Protein AF-A0A197JBR2-F1 (afdb_monomer_lite)

Foldseek 3Di:
DDDDDDDPDQPDPQFAPDDDDDPFDWDPFFFAFDDAKFWFKFKKKAKDFPVCPVCPVVLVVVVLVLVVVLCVVLVFAFPDKDWDDKFQCQDPFAADPVLVVVVVVVQVVHDGRIIITMMMTGGPRHRLVSVLSSVPVSQVVVSVRRMFTFKIKMKTKTWFFDWQVLVVVLCVVVVFPQWDPCCLAQNGFKTKGFDDDPVTNQKIKMKGFPLVSVVFHCVVDVDQDDDVCCVVPNPPPVVVVVLVVRQQFTIMMIMMMGGHRDDDDSVVSVVVSVVVSVSRGSRIGGRAGPVRVVVSSLVSRQEKEWEAEQVQLKIWTFSHAHSSHRDTYTDIDGNHHPVCVVVVCVVVVPDQHWYFYYYPDDPDDTDTDRPDD

Secondary structure (DSSP, 8-state):
-----PPP-PPPTTS--------S-EES----B-SPPEEEEEEEEEEEETT-HHHHHHHHHHHHHHHHHHHHHTT--EEEEEEEEEES---TTTS-HHHHHHHHHTTTTS---EEEEEEEEEEEEEEHHHHHHHHHHHHHHHHTTTEEEEEEEEEEEEEBB--HHHHHHHHHHTT---B---HHHH-SSEEEEE--STTTTTEEEEEEEHHHHHHH-GGG-SSS---THHHHS-S-HHHHHHHHHHTTT-EEEEEEEEESSPPPPHHHHHHHHHHHHHHTTTS-EE---HHHHHHHHHHT---EEEEEEGGGTEEEEEEEE-TTT--EEEEEESS--GGGHHHHHHHH--SSS-EEEEETTSS---EEE----

Sequence (373 aa):
MATTLHPVSRGPPWLTLVGCPVPAERVDKAFAKFSKMFCDSLVMWGLYNTFSEDTKGITIGKYMAELRELCRRYSLPCDSIKMVTTGTNIGEEYFSEDMKEAYAAEFAGQSLHMGYIAIKISLKQCRAKRAVLALSPMLETLRCKHMVLHDIDMTRDCRYVTERRLVEQHLLRNSITTVIQDRSRVGDHCTSWMGSSDDTKNIRYKIYNKFVQILESAEVRKSLGSRMEGLVADDDKRFMARLLRHKDHGMSRLELTFYGSALLSLDGYQAHLADARALLSTCPVYDYSYEEMWKERANYIGSMVAVHIPAKKVFAYCHWWNSVTCKKYGYMWKNVGSKHVPLLLANYSFNDRPIHWESSGTTVGRKICRMCF

Organism: NCBI:txid1314771

Radius of gyration: 24.15 Å; chains: 1; bounding box: 56×62×65 Å

pLDDT: mean 81.44, std 19.12, range [22.64, 98.31]

Structure (mmCIF, N/CA/C/O backbone):
data_AF-A0A197JBR2-F1
#
_entry.id   AF-A0A197JBR2-F1
#
loop_
_atom_site.group_PDB
_atom_site.id
_atom_site.type_symbol
_atom_site.label_atom_id
_atom_site.label_alt_id
_atom_site.label_comp_id
_atom_site.label_asym_id
_atom_site.label_entity_id
_atom_site.label_seq_id
_atom_site.pdbx_PDB_ins_code
_atom_site.Cartn_x
_atom_site.Cartn_y
_atom_site.Cartn_z
_atom_site.occupancy
_atom_site.B_iso_or_equiv
_atom_site.auth_seq_id
_atom_site.auth_comp_id
_atom_site.auth_asym_id
_atom_site.auth_atom_id
_atom_site.pdbx_PDB_model_num
ATOM 1 N N . MET A 1 1 ? 33.259 -22.800 25.435 1.00 34.75 1 MET A N 1
ATOM 2 C CA . MET A 1 1 ? 32.306 -23.676 24.722 1.00 34.75 1 MET A CA 1
ATOM 3 C C . MET A 1 1 ? 31.699 -22.865 23.595 1.00 34.75 1 MET A C 1
ATOM 5 O O . MET A 1 1 ? 30.937 -21.947 23.861 1.00 34.75 1 MET A O 1
ATOM 9 N N . ALA A 1 2 ? 32.160 -23.108 22.371 1.00 23.30 2 ALA A N 1
ATOM 10 C CA . ALA A 1 2 ? 31.729 -22.387 21.183 1.00 23.30 2 ALA A CA 1
ATOM 11 C C . ALA A 1 2 ? 30.417 -22.995 20.674 1.00 23.30 2 ALA A C 1
ATOM 13 O O . ALA A 1 2 ? 30.380 -24.169 20.314 1.00 23.30 2 ALA A O 1
ATOM 14 N N . THR A 1 3 ? 29.349 -22.205 20.666 1.00 24.41 3 THR A N 1
ATOM 15 C CA . THR A 1 3 ? 28.082 -22.547 20.019 1.00 24.41 3 THR A CA 1
ATOM 16 C C . THR A 1 3 ? 28.158 -22.104 18.564 1.00 24.41 3 THR A C 1
ATOM 18 O O . THR A 1 3 ? 28.127 -20.919 18.237 1.00 24.41 3 THR A O 1
ATOM 21 N N . THR A 1 4 ? 28.309 -23.084 17.685 1.00 24.28 4 THR A N 1
ATOM 22 C CA . THR A 1 4 ? 28.302 -22.947 16.233 1.00 24.28 4 THR A CA 1
ATOM 23 C C . THR A 1 4 ? 26.919 -22.481 15.772 1.00 24.28 4 THR A C 1
ATOM 25 O O . THR A 1 4 ? 25.935 -23.211 15.874 1.00 24.28 4 THR A O 1
ATOM 28 N N . LEU A 1 5 ? 26.835 -21.254 15.256 1.00 24.08 5 LEU A N 1
ATOM 29 C CA . LEU A 1 5 ? 25.672 -20.766 14.517 1.00 24.08 5 LEU A CA 1
ATOM 30 C C . LEU A 1 5 ? 25.612 -21.488 13.166 1.00 24.08 5 LEU A C 1
ATOM 32 O O . LEU A 1 5 ? 26.490 -21.318 12.319 1.00 24.08 5 LEU A O 1
ATOM 36 N N . HIS A 1 6 ? 24.571 -22.291 12.955 1.00 22.64 6 HIS A N 1
ATOM 37 C CA . HIS A 1 6 ? 24.256 -22.832 11.637 1.00 22.64 6 HIS A CA 1
ATOM 38 C C . HIS A 1 6 ? 23.917 -21.684 10.669 1.00 22.64 6 HIS A C 1
ATOM 40 O O . HIS A 1 6 ? 23.053 -20.859 10.981 1.00 22.64 6 HIS A O 1
ATOM 46 N N . PRO A 1 7 ? 24.541 -21.615 9.481 1.00 25.19 7 PRO A N 1
ATOM 47 C CA . PRO A 1 7 ? 24.153 -20.642 8.476 1.00 25.19 7 PRO A CA 1
ATOM 48 C C . PRO A 1 7 ? 22.786 -21.024 7.904 1.00 25.19 7 PRO A C 1
ATOM 50 O O . PRO A 1 7 ? 22.587 -22.133 7.407 1.00 25.19 7 PRO A O 1
ATOM 53 N N . VAL A 1 8 ? 21.850 -20.074 7.937 1.00 29.69 8 VAL A N 1
ATOM 54 C CA . VAL A 1 8 ? 20.619 -20.124 7.142 1.00 29.69 8 VAL A CA 1
ATOM 55 C C . VAL A 1 8 ? 21.036 -20.293 5.683 1.00 29.69 8 VAL A C 1
ATOM 57 O O . VAL A 1 8 ? 21.730 -19.439 5.126 1.00 29.69 8 VAL A O 1
ATOM 60 N N . SER A 1 9 ? 20.666 -21.424 5.082 1.00 28.34 9 SER A N 1
ATOM 61 C CA . SER A 1 9 ? 21.050 -21.784 3.721 1.00 28.34 9 SER A CA 1
ATOM 62 C C . SER A 1 9 ? 20.587 -20.703 2.740 1.00 28.34 9 SER A C 1
ATOM 64 O O . SER A 1 9 ? 19.402 -20.606 2.409 1.00 28.34 9 SER A O 1
ATOM 66 N N . ARG A 1 10 ? 21.534 -19.892 2.257 1.00 37.97 10 ARG A N 1
ATOM 67 C CA . ARG A 1 10 ? 21.382 -19.131 1.014 1.00 37.97 10 ARG A CA 1
ATOM 68 C C . ARG A 1 10 ? 21.040 -20.156 -0.066 1.00 37.97 10 ARG A C 1
ATOM 70 O O . ARG A 1 10 ? 21.745 -21.156 -0.191 1.00 37.97 10 ARG A O 1
ATOM 77 N N . GLY A 1 11 ? 19.935 -19.970 -0.785 1.00 35.66 11 GLY A N 1
ATOM 78 C CA . GLY A 1 11 ? 19.616 -20.884 -1.881 1.00 35.66 11 GLY A CA 1
ATOM 79 C C . GLY A 1 11 ? 20.705 -20.877 -2.959 1.00 35.66 11 GLY A C 1
ATOM 80 O O . GLY A 1 11 ? 21.632 -20.064 -2.907 1.00 35.66 11 GLY A O 1
ATOM 81 N N . PRO A 1 12 ? 20.624 -21.811 -3.916 1.00 31.50 12 PRO A N 1
ATOM 82 C CA . PRO A 1 12 ? 21.701 -22.064 -4.858 1.00 31.50 12 PRO A CA 1
ATOM 83 C C . PRO A 1 12 ? 22.104 -20.783 -5.624 1.00 31.50 12 PRO A C 1
ATOM 85 O O . PRO A 1 12 ? 21.223 -20.052 -6.079 1.00 31.50 12 PRO A O 1
ATOM 88 N N . PRO A 1 13 ? 23.413 -20.513 -5.796 1.00 33.56 13 PRO A N 1
ATOM 89 C CA . PRO A 1 13 ? 23.962 -19.224 -6.254 1.00 33.56 13 PRO A CA 1
ATOM 90 C C . PRO A 1 13 ? 23.631 -18.825 -7.709 1.00 33.56 13 PRO A C 1
ATOM 92 O O . PRO A 1 13 ? 24.087 -17.788 -8.185 1.00 33.56 13 PRO A O 1
ATOM 95 N N . TRP A 1 14 ? 22.826 -19.615 -8.422 1.00 37.41 14 TRP A N 1
ATOM 96 C CA . TRP A 1 14 ? 22.624 -19.541 -9.877 1.00 37.41 14 TRP A CA 1
ATOM 97 C C . TRP A 1 14 ? 21.337 -18.801 -10.305 1.00 37.41 14 TRP A C 1
ATOM 99 O O . TRP A 1 14 ? 20.991 -18.796 -11.485 1.00 37.41 14 TRP A O 1
ATOM 109 N N . LEU A 1 15 ? 20.602 -18.208 -9.354 1.00 38.06 15 LEU A N 1
ATOM 110 C CA . LEU A 1 15 ? 19.248 -17.643 -9.538 1.00 38.06 15 LEU A CA 1
ATOM 111 C C . LEU A 1 15 ? 19.136 -16.179 -9.085 1.00 38.06 15 LEU A C 1
ATOM 113 O O . LEU A 1 15 ? 18.079 -15.716 -8.662 1.00 38.06 15 LEU A O 1
ATOM 117 N N . THR A 1 16 ? 20.246 -15.452 -9.112 1.00 36.44 16 THR A N 1
ATOM 118 C CA . THR A 1 16 ? 20.369 -14.192 -8.380 1.00 36.44 16 THR A CA 1
ATOM 119 C C . THR A 1 16 ? 20.059 -12.986 -9.270 1.00 36.44 16 THR A C 1
ATOM 121 O O . THR A 1 16 ? 20.882 -12.596 -10.090 1.00 36.44 16 THR A O 1
ATOM 124 N N . LEU A 1 17 ? 18.915 -12.331 -9.050 1.00 41.91 17 LEU A N 1
ATOM 125 C CA . LEU A 1 17 ? 18.733 -10.916 -9.402 1.00 41.91 17 LEU A CA 1
ATOM 126 C C . LEU A 1 17 ? 19.546 -10.077 -8.399 1.00 41.91 17 LEU A C 1
ATOM 128 O O . LEU A 1 17 ? 19.046 -9.726 -7.331 1.00 41.91 17 LEU A O 1
ATOM 132 N N . VAL A 1 18 ? 20.827 -9.838 -8.693 1.00 39.06 18 VAL A N 1
ATOM 133 C CA . VAL A 1 18 ? 21.656 -8.861 -7.960 1.00 39.06 18 VAL A CA 1
ATOM 134 C C . VAL A 1 18 ? 21.414 -7.482 -8.569 1.00 39.06 18 VAL A C 1
ATOM 136 O O . VAL A 1 18 ? 21.209 -7.391 -9.773 1.00 39.06 18 VAL A O 1
ATOM 139 N N . GLY A 1 19 ? 21.398 -6.448 -7.720 1.00 44.25 19 GLY A N 1
ATOM 140 C CA . GLY A 1 19 ? 21.094 -5.051 -8.039 1.00 44.25 19 GLY A CA 1
ATOM 141 C C . GLY A 1 19 ? 21.518 -4.565 -9.431 1.00 44.25 19 GLY A C 1
ATOM 142 O O . GLY A 1 19 ? 22.597 -4.879 -9.928 1.00 44.25 19 GLY A O 1
ATOM 143 N N . CYS A 1 20 ? 20.627 -3.777 -10.024 1.00 41.31 20 CYS A N 1
ATOM 144 C CA . CYS A 1 20 ? 20.773 -3.158 -11.334 1.00 41.31 20 CYS A CA 1
ATOM 145 C C . CYS A 1 20 ? 21.693 -1.926 -11.264 1.00 41.31 20 CYS A C 1
ATOM 147 O O . CYS A 1 20 ? 21.424 -1.033 -10.462 1.00 41.31 20 CYS A O 1
ATOM 149 N N . PRO A 1 21 ? 22.735 -1.811 -12.102 1.00 45.03 21 PRO A N 1
ATOM 150 C CA . PRO A 1 21 ? 23.279 -0.528 -12.507 1.00 45.03 21 PRO A CA 1
ATOM 151 C C . PRO A 1 21 ? 22.444 0.006 -13.677 1.00 45.03 21 PRO A C 1
ATOM 153 O O . PRO A 1 21 ? 22.491 -0.540 -14.772 1.00 45.03 21 PRO A O 1
ATOM 156 N N . VAL A 1 22 ? 21.696 1.081 -13.439 1.00 48.28 22 VAL A N 1
ATOM 157 C CA . VAL A 1 22 ? 20.793 1.696 -14.422 1.00 48.28 22 VAL A CA 1
ATOM 158 C C . VAL A 1 22 ? 21.597 2.294 -15.597 1.00 48.28 22 VAL A C 1
ATOM 160 O O . VAL A 1 22 ? 22.331 3.260 -15.374 1.00 48.28 22 VAL A O 1
ATOM 163 N N . PRO A 1 23 ? 21.453 1.807 -16.848 1.00 46.81 23 PRO A N 1
ATOM 164 C CA . PRO A 1 23 ? 22.052 2.425 -18.032 1.00 46.81 23 PRO A CA 1
ATOM 165 C C . PRO A 1 23 ? 21.106 3.470 -18.655 1.00 46.81 23 PRO A C 1
ATOM 167 O O . PRO A 1 23 ? 21.012 3.579 -19.873 1.00 46.81 23 PRO A O 1
ATOM 170 N N . ALA A 1 24 ? 20.359 4.204 -17.827 1.00 57.34 24 ALA A N 1
ATOM 171 C CA . ALA A 1 24 ? 19.396 5.206 -18.278 1.00 57.34 24 ALA A CA 1
ATOM 172 C C . ALA A 1 24 ? 19.985 6.614 -18.168 1.00 57.34 24 ALA A C 1
ATOM 174 O O . ALA A 1 24 ? 20.767 6.914 -17.259 1.00 57.34 24 ALA A O 1
ATOM 175 N N . GLU A 1 25 ? 19.571 7.490 -19.080 1.00 62.41 25 GLU A N 1
ATOM 176 C CA . GLU A 1 25 ? 19.935 8.899 -19.048 1.00 62.41 25 GLU A CA 1
ATOM 177 C C . GLU A 1 25 ? 19.406 9.521 -17.748 1.00 62.41 25 GLU A C 1
ATOM 179 O O . GLU A 1 25 ? 18.199 9.581 -17.483 1.00 62.41 25 GLU A O 1
ATOM 184 N N . ARG A 1 26 ? 20.333 9.947 -16.886 1.00 72.31 26 ARG A N 1
ATOM 185 C CA . ARG A 1 26 ? 19.985 10.759 -15.725 1.00 72.31 26 ARG A CA 1
ATOM 186 C C . ARG A 1 26 ? 19.374 12.049 -16.250 1.00 72.31 26 ARG A C 1
ATOM 188 O O . ARG A 1 26 ? 20.001 12.751 -17.034 1.00 72.31 26 ARG A O 1
ATOM 195 N N . VAL A 1 27 ? 18.185 12.386 -15.770 1.00 75.81 27 VAL A N 1
ATOM 196 C CA . VAL A 1 27 ? 17.546 13.650 -16.135 1.00 75.81 27 VAL A CA 1
ATOM 197 C C . VAL A 1 27 ? 17.776 14.692 -15.048 1.00 75.81 27 VAL A C 1
ATOM 199 O O . VAL A 1 27 ? 17.604 14.415 -13.860 1.00 75.81 27 VAL A O 1
ATOM 202 N N . ASP A 1 28 ? 18.086 15.923 -15.454 1.00 73.62 28 ASP A N 1
ATOM 203 C CA . ASP A 1 28 ? 18.106 17.101 -14.575 1.00 73.62 28 ASP A CA 1
ATOM 204 C C . ASP A 1 28 ? 16.673 17.583 -14.292 1.00 73.62 28 ASP A C 1
ATOM 206 O O . ASP A 1 28 ? 16.274 18.713 -14.578 1.00 73.62 28 ASP A O 1
ATOM 210 N N . LYS A 1 29 ? 15.836 16.671 -13.791 1.00 77.50 29 LYS A N 1
ATOM 211 C CA . LYS A 1 29 ? 14.420 16.902 -13.498 1.00 77.50 29 LYS A CA 1
ATOM 212 C C . LYS A 1 29 ? 14.065 16.310 -12.138 1.00 77.50 29 LYS A C 1
ATOM 214 O O . LYS A 1 29 ? 14.613 15.299 -11.724 1.00 77.50 29 LYS A O 1
ATOM 219 N N . ALA A 1 30 ? 13.096 16.923 -11.467 1.00 81.69 30 ALA A N 1
ATOM 220 C CA . ALA A 1 30 ? 12.519 16.407 -10.228 1.00 81.69 30 ALA A CA 1
ATOM 221 C C . ALA A 1 30 ? 11.400 15.384 -10.503 1.00 81.69 30 ALA A C 1
ATOM 223 O O . ALA A 1 30 ? 10.890 15.278 -11.623 1.00 81.69 30 ALA A O 1
ATOM 224 N N . PHE A 1 31 ? 10.903 14.728 -9.448 1.00 84.50 31 PHE A N 1
ATOM 225 C CA . PHE A 1 31 ? 9.631 13.997 -9.483 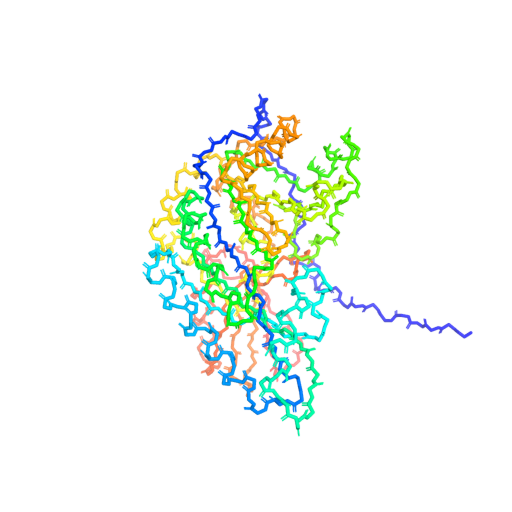1.00 84.50 31 PHE A CA 1
ATOM 226 C C . PHE A 1 31 ? 8.466 14.925 -9.879 1.00 84.50 31 PHE A C 1
ATOM 228 O O . PHE A 1 31 ? 7.880 15.653 -9.062 1.00 84.50 31 PHE A O 1
ATOM 235 N N . ALA A 1 32 ? 8.123 14.914 -11.167 1.00 83.50 32 ALA A N 1
ATOM 236 C CA . ALA A 1 32 ? 7.033 15.707 -11.715 1.00 83.50 32 ALA A CA 1
ATOM 237 C C . ALA A 1 32 ? 5.682 15.074 -11.353 1.00 83.50 32 ALA A C 1
ATOM 239 O O . ALA A 1 32 ? 5.487 13.865 -11.506 1.00 83.50 32 ALA A O 1
ATOM 240 N N . LYS A 1 33 ? 4.736 15.898 -10.878 1.00 85.62 33 LYS A N 1
ATOM 241 C CA . LYS A 1 33 ? 3.376 15.447 -10.543 1.00 85.62 33 LYS A CA 1
ATOM 242 C C . LYS A 1 33 ? 2.700 14.922 -11.810 1.00 85.62 33 LYS A C 1
ATOM 244 O O . LYS A 1 33 ? 2.633 15.645 -12.798 1.00 85.62 33 LYS A O 1
ATOM 249 N N . PHE A 1 34 ? 2.145 13.715 -11.752 1.00 83.94 34 PHE A N 1
ATOM 250 C CA . PHE A 1 34 ? 1.383 13.157 -12.869 1.00 83.94 34 PHE A CA 1
ATOM 251 C C . PHE A 1 34 ? -0.091 12.954 -12.520 1.00 83.94 34 PHE A C 1
ATOM 253 O O . PHE A 1 34 ? -0.984 13.324 -13.282 1.00 83.94 34 PHE A O 1
ATOM 260 N N . SER A 1 35 ? -0.374 12.396 -11.342 1.00 88.44 35 SER A N 1
ATOM 261 C CA . SER A 1 35 ? -1.749 12.223 -10.878 1.00 88.44 35 SER A CA 1
ATOM 262 C C . SER A 1 35 ? -2.175 13.340 -9.923 1.00 88.44 35 SER A C 1
ATOM 264 O O . SER A 1 35 ? -1.376 13.895 -9.163 1.00 88.44 35 SER A O 1
ATOM 266 N N . LYS A 1 36 ? -3.489 13.605 -9.852 1.00 92.31 36 LYS A N 1
ATOM 267 C CA . LYS A 1 36 ? -4.045 14.218 -8.631 1.00 92.31 36 LYS A CA 1
ATOM 268 C C . LYS A 1 36 ? -3.835 13.261 -7.450 1.00 92.31 36 LYS A C 1
ATOM 270 O O . LYS A 1 36 ? -3.674 12.059 -7.657 1.00 92.31 36 LYS A O 1
ATOM 275 N N . MET A 1 37 ? -3.880 13.798 -6.235 1.00 95.81 37 MET A N 1
ATOM 276 C CA . MET A 1 37 ? -3.805 13.010 -5.000 1.00 95.81 37 MET A CA 1
ATOM 277 C C . MET A 1 37 ? -4.977 12.029 -4.893 1.00 95.81 37 MET A C 1
ATOM 279 O O . MET A 1 37 ? -6.116 12.372 -5.243 1.00 95.81 37 MET A O 1
ATOM 283 N N . PHE A 1 38 ? -4.706 10.830 -4.398 1.00 95.25 38 PHE A N 1
ATOM 284 C CA . PHE A 1 38 ? -5.715 9.816 -4.114 1.00 95.25 38 PHE A CA 1
ATOM 285 C C . PHE A 1 38 ? -5.385 9.065 -2.824 1.00 95.25 38 PHE A C 1
ATOM 287 O O . PHE A 1 38 ? -4.250 9.093 -2.373 1.00 95.25 38 PHE A O 1
ATOM 294 N N . CYS A 1 39 ? -6.395 8.432 -2.241 1.00 96.44 39 CYS A N 1
ATOM 295 C CA . CYS A 1 39 ? -6.291 7.536 -1.101 1.00 96.44 39 CYS A CA 1
ATOM 296 C C . CYS A 1 39 ? -6.301 6.092 -1.628 1.00 96.44 39 CYS A C 1
ATOM 298 O O . CYS A 1 39 ? -7.236 5.713 -2.349 1.00 96.44 39 CYS A O 1
ATOM 300 N N . ASP A 1 40 ? -5.245 5.332 -1.330 1.00 91.19 40 ASP A N 1
ATOM 301 C CA . ASP A 1 40 ? -5.093 3.928 -1.747 1.00 91.19 40 ASP A CA 1
ATOM 302 C C . ASP A 1 40 ? -5.763 2.981 -0.745 1.00 91.19 40 ASP A C 1
ATOM 304 O O . ASP A 1 40 ? -6.535 2.096 -1.127 1.00 91.19 40 ASP A O 1
ATOM 308 N N . SER A 1 41 ? -5.509 3.186 0.545 1.00 95.50 41 SER A N 1
ATOM 309 C CA . SER A 1 41 ? -6.133 2.422 1.617 1.00 95.50 41 SER A CA 1
ATOM 310 C C . SER A 1 41 ? -6.250 3.212 2.908 1.00 95.50 41 SER A C 1
ATOM 312 O O . SER A 1 41 ? -5.634 4.259 3.080 1.00 95.50 41 SER A O 1
ATOM 314 N N . LEU A 1 42 ? -7.056 2.675 3.814 1.00 97.00 42 LEU A N 1
ATOM 315 C CA . LEU A 1 42 ? -7.088 3.065 5.212 1.00 97.00 42 LEU A CA 1
ATOM 316 C C . LEU A 1 42 ? -7.252 1.823 6.088 1.00 97.00 42 LEU A C 1
ATOM 318 O O . LEU A 1 42 ? -7.727 0.779 5.617 1.00 97.00 42 LEU A O 1
ATOM 322 N N . VAL A 1 43 ? -6.877 1.938 7.352 1.00 97.62 43 VAL A N 1
ATOM 323 C CA . VAL A 1 43 ? -7.056 0.902 8.368 1.00 97.62 43 VAL A CA 1
ATOM 324 C C . VAL A 1 43 ? -7.898 1.469 9.494 1.00 97.62 43 VAL A C 1
ATOM 326 O O . VAL A 1 43 ? -7.625 2.551 10.003 1.00 97.62 43 VAL A O 1
ATOM 329 N N . MET A 1 44 ? -8.919 0.712 9.881 1.00 97.44 44 MET A N 1
ATOM 330 C CA . MET A 1 44 ? -9.744 0.983 11.050 1.00 97.44 44 MET A CA 1
ATOM 331 C C . MET A 1 44 ? -9.388 -0.008 12.151 1.00 97.44 44 MET A C 1
ATOM 333 O O . MET A 1 44 ? -9.193 -1.194 11.870 1.00 97.44 44 MET A O 1
ATOM 337 N N . TRP A 1 45 ? -9.338 0.457 13.390 1.00 96.94 45 TRP A N 1
ATOM 338 C CA . TRP A 1 45 ? -9.272 -0.397 14.571 1.00 96.94 45 TRP A CA 1
ATOM 339 C C . TRP A 1 45 ? -10.622 -0.386 15.269 1.00 96.94 45 TRP A C 1
ATOM 341 O O . TRP A 1 45 ? -11.166 0.683 15.510 1.00 96.94 45 TRP A O 1
ATOM 351 N N . GLY A 1 46 ? -11.165 -1.561 15.577 1.00 95.69 46 GLY A N 1
ATOM 352 C CA . GLY A 1 46 ? -12.358 -1.707 16.412 1.00 95.69 46 GLY A CA 1
ATOM 353 C C . GLY A 1 46 ? -12.041 -2.452 17.701 1.00 95.69 46 GLY A C 1
ATOM 354 O O . GLY A 1 46 ? -11.275 -3.418 17.647 1.00 95.69 46 GLY A O 1
ATOM 355 N N . LEU A 1 47 ? -12.603 -2.028 18.834 1.00 94.19 47 LEU A N 1
ATOM 356 C CA . LEU A 1 47 ? -12.416 -2.724 20.110 1.00 94.19 47 LEU A CA 1
ATOM 357 C C . LEU A 1 47 ? -12.972 -4.157 20.052 1.00 94.19 47 LEU A C 1
ATOM 359 O O . LEU A 1 47 ? -13.975 -4.444 19.407 1.00 94.19 47 LEU A O 1
ATOM 363 N N . TYR A 1 48 ? -12.311 -5.100 20.717 1.00 91.75 48 TYR A N 1
ATOM 364 C CA . TYR A 1 48 ? -12.865 -6.438 20.924 1.00 91.75 48 TYR A CA 1
ATOM 365 C C . TYR A 1 48 ? -12.488 -6.986 22.296 1.00 91.75 48 TYR A C 1
ATOM 367 O O . TYR A 1 48 ? -11.440 -6.651 22.844 1.00 91.75 48 TYR A O 1
ATOM 375 N N . ASN A 1 49 ? -13.344 -7.844 22.853 1.00 90.62 49 ASN A N 1
ATOM 376 C CA . ASN A 1 49 ? -13.042 -8.566 24.081 1.00 90.62 49 ASN A CA 1
ATOM 377 C C . ASN A 1 49 ? -12.250 -9.830 23.729 1.00 90.62 49 ASN A C 1
ATOM 379 O O . ASN A 1 49 ? -12.778 -10.766 23.128 1.00 90.62 49 ASN A O 1
ATOM 383 N N . THR A 1 50 ? -10.979 -9.852 24.105 1.00 86.00 50 THR A N 1
ATOM 384 C CA . THR A 1 50 ? -10.046 -10.939 23.782 1.00 86.00 50 THR A CA 1
ATOM 385 C C . THR A 1 50 ? -10.329 -12.243 24.528 1.00 86.00 50 THR A C 1
ATOM 387 O O . THR A 1 50 ? -9.891 -13.296 24.077 1.00 86.00 50 THR A O 1
ATOM 390 N N . PHE A 1 51 ? -11.103 -12.209 25.620 1.00 83.12 51 PHE A N 1
ATOM 391 C CA . PHE A 1 51 ? -11.511 -13.424 26.334 1.00 83.12 51 PHE A CA 1
ATOM 392 C C . PHE A 1 51 ? -12.584 -14.234 25.603 1.00 83.12 51 PHE A C 1
ATOM 394 O O . PHE A 1 51 ? -12.848 -15.374 25.971 1.00 83.12 51 PHE A O 1
ATOM 401 N N . SER A 1 52 ? -13.203 -13.670 24.566 1.00 72.94 52 SER A N 1
ATOM 402 C CA . SER A 1 52 ? -14.294 -14.307 23.839 1.00 72.94 52 SER A CA 1
ATOM 403 C C . SER A 1 52 ? -13.894 -14.589 22.390 1.00 72.94 52 SER A C 1
ATOM 405 O O . SER A 1 52 ? -14.410 -13.988 21.447 1.00 72.94 52 SER A O 1
ATOM 407 N N . GLU A 1 53 ? -12.956 -15.523 22.192 1.00 71.75 53 GLU A N 1
ATOM 408 C CA . GLU A 1 53 ? -12.554 -15.962 20.842 1.00 71.75 53 GLU A CA 1
ATOM 409 C C . GLU A 1 53 ? -13.753 -16.498 20.035 1.00 71.75 53 GLU A C 1
ATOM 411 O O . GLU A 1 53 ? -13.836 -16.254 18.830 1.00 71.75 53 GLU A O 1
ATOM 416 N N . ASP A 1 54 ? -14.750 -17.091 20.700 1.00 73.62 54 ASP A N 1
ATOM 417 C CA . ASP A 1 54 ? -15.994 -17.551 20.069 1.00 73.62 54 ASP A CA 1
ATOM 418 C C . ASP A 1 54 ? -16.834 -16.401 19.478 1.00 73.62 54 ASP A C 1
ATOM 420 O O . ASP A 1 54 ? -17.531 -16.581 18.477 1.00 73.62 54 ASP A O 1
ATOM 424 N N . THR A 1 55 ? -16.745 -15.186 20.037 1.00 79.19 55 THR A N 1
ATOM 425 C CA . THR A 1 55 ? -17.470 -14.008 19.519 1.00 79.19 55 THR A CA 1
ATOM 426 C C . THR A 1 55 ? -16.635 -13.152 18.577 1.00 79.19 55 THR A C 1
ATOM 428 O O . THR A 1 55 ? -17.184 -12.313 17.861 1.00 79.19 55 THR A O 1
ATOM 431 N N . LYS A 1 56 ? -15.326 -13.398 18.474 1.00 87.06 56 LYS A N 1
ATOM 432 C CA . LYS A 1 56 ? -14.418 -12.658 17.588 1.00 87.06 56 LYS A CA 1
ATOM 433 C C . LYS A 1 56 ? -14.894 -12.650 16.139 1.00 87.06 56 LYS A C 1
ATOM 435 O O . LYS A 1 56 ? -14.924 -11.595 15.509 1.00 87.06 56 LYS A O 1
ATOM 440 N N . GLY A 1 57 ? -15.314 -13.805 15.617 1.00 87.94 57 GLY A N 1
ATOM 441 C CA . GLY A 1 57 ? -15.859 -13.911 14.259 1.00 87.94 57 GLY A CA 1
ATOM 442 C C . GLY A 1 57 ? -17.123 -13.067 14.062 1.00 87.94 57 GLY A C 1
ATOM 443 O O . GLY A 1 57 ? -17.277 -12.410 13.031 1.00 87.94 57 GLY A O 1
ATOM 444 N N . ILE A 1 58 ? -17.986 -13.018 15.080 1.00 89.94 58 ILE A N 1
ATOM 445 C CA . ILE A 1 58 ? -19.213 -12.213 15.087 1.00 89.94 58 ILE A CA 1
ATOM 446 C C . ILE A 1 58 ? -18.864 -10.720 15.091 1.00 89.94 58 ILE A C 1
ATOM 448 O O . ILE A 1 58 ? -19.408 -9.967 14.283 1.00 89.94 58 ILE A O 1
ATOM 452 N N . THR A 1 59 ? -17.929 -10.287 15.939 1.00 91.56 59 THR A N 1
ATOM 453 C CA . THR A 1 59 ? -17.477 -8.888 16.022 1.00 91.56 59 THR A CA 1
ATOM 454 C C . THR A 1 59 ? -16.819 -8.430 14.722 1.00 91.56 59 THR A C 1
ATOM 456 O O . THR A 1 59 ? -17.177 -7.378 14.192 1.00 91.56 59 THR A O 1
ATOM 459 N N . ILE A 1 60 ? -15.943 -9.254 14.131 1.00 93.62 60 ILE A N 1
ATOM 460 C CA . ILE A 1 60 ? -15.374 -8.997 12.798 1.00 93.62 60 ILE A CA 1
ATOM 461 C C . ILE A 1 60 ? -16.502 -8.831 11.770 1.00 93.62 60 ILE A C 1
ATOM 463 O O . ILE A 1 60 ? -16.500 -7.867 11.003 1.00 93.62 60 ILE A O 1
ATOM 467 N N . GLY A 1 61 ? -17.481 -9.742 11.765 1.00 94.62 61 GLY A N 1
ATOM 468 C CA . GLY A 1 61 ? -18.635 -9.686 10.868 1.00 94.62 61 GLY A CA 1
ATOM 469 C C . GLY A 1 61 ? -19.429 -8.384 11.000 1.00 94.62 61 GLY A C 1
ATOM 470 O O . GLY A 1 61 ? -19.715 -7.744 9.985 1.00 94.62 61 GLY A O 1
ATOM 471 N N . LYS A 1 62 ? -19.712 -7.957 12.238 1.00 94.50 62 LYS A N 1
ATOM 472 C CA . LYS A 1 62 ? -20.405 -6.696 12.553 1.00 94.50 62 LYS A CA 1
ATOM 473 C C . LYS A 1 62 ? -19.638 -5.484 12.025 1.00 94.50 62 LYS A C 1
ATOM 475 O O . LYS A 1 62 ? -20.199 -4.698 11.266 1.00 94.50 62 LYS A O 1
ATOM 480 N N . TYR A 1 63 ? -18.348 -5.368 12.339 1.00 96.88 63 TYR A N 1
ATOM 481 C CA . TYR A 1 63 ? -17.522 -4.249 11.876 1.00 96.88 63 TYR A CA 1
ATOM 482 C C . TYR A 1 63 ? -17.382 -4.201 10.358 1.00 96.88 63 TYR A C 1
ATOM 484 O O . TYR A 1 63 ? -17.499 -3.140 9.749 1.00 96.88 63 TYR A O 1
ATOM 492 N N . MET A 1 64 ? -17.194 -5.349 9.706 1.00 96.94 64 MET A N 1
ATOM 493 C CA . MET A 1 64 ? -17.140 -5.391 8.247 1.00 96.94 64 MET A CA 1
ATOM 494 C C . MET A 1 64 ? -18.483 -5.023 7.602 1.00 96.94 64 MET A C 1
ATOM 496 O O . MET A 1 64 ? -18.482 -4.418 6.531 1.00 96.94 64 MET A O 1
ATOM 500 N N . ALA A 1 65 ? -19.616 -5.400 8.202 1.00 96.81 65 ALA A N 1
ATOM 501 C CA . ALA A 1 65 ? -20.941 -5.023 7.712 1.00 96.81 65 ALA A CA 1
ATOM 502 C C . ALA A 1 65 ? -21.175 -3.511 7.832 1.00 96.81 65 ALA A C 1
ATOM 504 O O . ALA A 1 65 ? -21.551 -2.883 6.842 1.00 96.81 65 ALA A O 1
ATOM 505 N N . GLU A 1 66 ? -20.856 -2.926 8.989 1.00 97.44 66 GLU A N 1
ATOM 506 C CA . GLU A 1 66 ? -20.964 -1.483 9.226 1.00 97.44 66 GLU A CA 1
ATOM 507 C C . GLU A 1 66 ? -20.095 -0.694 8.239 1.00 97.44 66 GLU A C 1
ATOM 509 O O . GLU A 1 66 ? -20.576 0.204 7.549 1.00 97.44 66 GLU A O 1
ATOM 514 N N . LEU A 1 67 ? -18.828 -1.091 8.071 1.00 97.81 67 LEU A N 1
ATOM 515 C CA . LEU A 1 67 ? -17.932 -0.447 7.111 1.00 97.81 67 LEU A CA 1
ATOM 516 C C . LEU A 1 67 ? -18.455 -0.534 5.675 1.00 97.81 67 LEU A C 1
ATOM 518 O O . LEU A 1 67 ? -18.378 0.456 4.949 1.00 97.81 67 LEU A O 1
ATOM 522 N N . ARG A 1 68 ? -18.997 -1.682 5.243 1.00 97.06 68 ARG A N 1
ATOM 523 C CA . ARG A 1 68 ? -19.591 -1.819 3.900 1.00 97.06 68 ARG A CA 1
ATOM 524 C C . ARG A 1 68 ? -20.769 -0.871 3.712 1.00 97.06 68 ARG A C 1
ATOM 526 O O . ARG A 1 68 ? -20.851 -0.216 2.673 1.00 97.06 68 ARG A O 1
ATOM 533 N N . GLU A 1 69 ? -21.654 -0.798 4.700 1.00 97.44 69 GLU A N 1
ATOM 534 C CA . GLU A 1 69 ? -22.832 0.062 4.646 1.00 97.44 69 GLU A CA 1
ATOM 535 C C . GLU A 1 69 ? -22.443 1.541 4.605 1.00 97.44 69 GLU A C 1
ATOM 537 O O . GLU A 1 69 ? -22.906 2.270 3.728 1.00 97.44 69 GLU A O 1
ATOM 542 N N . LEU A 1 70 ? -21.525 1.978 5.468 1.00 97.75 70 LEU A N 1
ATOM 543 C CA . LEU A 1 70 ? -21.031 3.354 5.471 1.00 97.75 70 LEU A CA 1
ATOM 544 C C . LEU A 1 70 ? -20.306 3.704 4.167 1.00 97.75 70 LEU A C 1
ATOM 546 O O . LEU A 1 70 ? -20.565 4.753 3.577 1.00 97.75 70 LEU A O 1
ATOM 550 N N . CYS A 1 71 ? -19.461 2.809 3.652 1.00 96.75 71 CYS A N 1
ATOM 551 C CA . CYS A 1 71 ? -18.800 3.028 2.367 1.00 96.75 71 CYS A CA 1
ATOM 552 C C . CYS A 1 71 ? -19.816 3.169 1.225 1.00 96.75 71 CYS A C 1
ATOM 554 O O . CYS A 1 71 ? -19.653 4.035 0.367 1.00 96.75 71 CYS A O 1
ATOM 556 N N . ARG A 1 72 ? -20.891 2.371 1.217 1.00 96.19 72 ARG A N 1
ATOM 557 C CA . ARG A 1 72 ? -21.980 2.494 0.236 1.00 96.19 72 ARG A CA 1
ATOM 558 C C . ARG A 1 72 ? -22.722 3.822 0.397 1.00 96.19 72 ARG A C 1
ATOM 560 O O . ARG A 1 72 ? -22.881 4.544 -0.586 1.00 96.19 72 ARG A O 1
ATOM 567 N N . ARG A 1 73 ? -23.120 4.162 1.626 1.00 97.31 73 ARG A N 1
ATOM 568 C CA . ARG A 1 73 ? -23.863 5.383 1.976 1.00 97.31 73 ARG A CA 1
ATOM 569 C C . ARG A 1 73 ? -23.129 6.648 1.546 1.00 97.31 73 ARG A C 1
ATOM 571 O O . ARG A 1 73 ? -23.713 7.500 0.887 1.00 97.31 73 ARG A O 1
ATOM 578 N N . TYR A 1 74 ? -21.835 6.734 1.842 1.00 96.56 74 TYR A N 1
ATOM 579 C CA . TYR A 1 74 ? -21.001 7.887 1.494 1.00 96.56 74 TYR A CA 1
ATOM 580 C C . TYR A 1 74 ? -20.294 7.738 0.145 1.00 96.56 74 TYR A C 1
ATOM 582 O O . TYR A 1 74 ? -19.396 8.513 -0.191 1.00 96.56 74 TYR A O 1
ATOM 590 N N . SER A 1 75 ? -20.705 6.754 -0.664 1.00 93.88 75 SER A N 1
ATOM 591 C CA . SER A 1 75 ? -20.161 6.513 -1.999 1.00 93.88 75 SER A CA 1
ATOM 592 C C . SER A 1 75 ? -18.626 6.428 -2.007 1.00 93.88 75 SER A C 1
ATOM 594 O O . SER A 1 75 ? -17.971 6.956 -2.908 1.00 93.88 75 SER A O 1
ATOM 596 N N . LEU A 1 76 ? -18.015 5.785 -1.017 1.00 95.06 76 LEU A N 1
ATOM 597 C CA . LEU A 1 76 ? -16.583 5.520 -0.993 1.00 95.06 76 LEU A CA 1
ATOM 598 C C . LEU A 1 76 ? -16.291 4.295 -1.887 1.00 95.06 76 LEU A C 1
ATOM 600 O O . LEU A 1 76 ? -16.838 3.218 -1.648 1.00 95.06 76 LEU A O 1
ATOM 604 N N . PRO A 1 77 ? -15.478 4.423 -2.957 1.00 91.31 77 PRO A N 1
ATOM 605 C CA . PRO A 1 77 ? -15.282 3.351 -3.928 1.00 91.31 77 PRO A CA 1
ATOM 606 C C . PRO A 1 77 ? -14.318 2.293 -3.383 1.00 91.31 77 PRO A C 1
ATOM 608 O O . PRO A 1 77 ? -13.114 2.329 -3.650 1.00 91.31 77 PRO A O 1
ATOM 611 N N . CYS A 1 78 ? -14.859 1.352 -2.618 1.00 91.50 78 CYS A N 1
ATOM 612 C CA . CYS A 1 78 ? -14.109 0.245 -2.044 1.00 91.50 78 CYS A CA 1
ATOM 613 C C . CYS A 1 78 ? -13.852 -0.857 -3.071 1.00 91.50 78 CYS A C 1
ATOM 615 O O . CYS A 1 78 ? -14.713 -1.210 -3.878 1.00 91.50 78 CYS A O 1
ATOM 617 N N . ASP A 1 79 ? -12.644 -1.400 -3.019 1.00 88.31 79 ASP A N 1
ATOM 618 C CA . ASP A 1 79 ? -12.249 -2.596 -3.749 1.00 88.31 79 ASP A CA 1
ATOM 619 C C . ASP A 1 79 ? -12.379 -3.838 -2.865 1.00 88.31 79 ASP A C 1
ATOM 621 O O . ASP A 1 79 ? -12.996 -4.831 -3.238 1.00 88.31 79 ASP A O 1
ATOM 625 N N . SER A 1 80 ? -11.860 -3.756 -1.638 1.00 92.50 80 SER A N 1
ATOM 626 C CA . SER A 1 80 ? -12.022 -4.814 -0.647 1.00 92.50 80 SER A CA 1
ATOM 627 C C . SER A 1 80 ? -11.976 -4.277 0.778 1.00 92.50 80 SER A C 1
ATOM 629 O O . SER A 1 80 ? -11.373 -3.243 1.055 1.00 92.50 80 SER A O 1
ATOM 631 N N . ILE A 1 81 ? -12.623 -5.011 1.681 1.00 96.25 81 ILE A N 1
ATOM 632 C CA . ILE A 1 81 ? -12.575 -4.806 3.129 1.00 96.25 81 ILE A CA 1
ATOM 633 C C . ILE A 1 81 ? -12.132 -6.138 3.718 1.00 96.25 81 ILE A C 1
ATOM 635 O O . ILE A 1 81 ? -12.765 -7.161 3.440 1.00 96.25 81 ILE A O 1
ATOM 639 N N . LYS A 1 82 ? -11.021 -6.150 4.457 1.00 95.50 82 LYS A N 1
ATOM 640 C CA . LYS A 1 82 ? -10.406 -7.376 4.986 1.00 95.50 82 LYS A CA 1
ATOM 641 C C . LYS A 1 82 ? -9.844 -7.140 6.380 1.00 95.50 82 LYS A C 1
ATOM 643 O O . LYS A 1 82 ? -9.189 -6.130 6.622 1.00 95.50 82 LYS A O 1
ATOM 648 N N . MET A 1 83 ? -10.059 -8.100 7.272 1.00 94.50 83 MET A N 1
ATOM 649 C CA . MET A 1 83 ? -9.350 -8.158 8.547 1.00 94.50 83 MET A CA 1
ATOM 650 C C . MET A 1 83 ? -7.858 -8.422 8.284 1.00 94.50 83 MET A C 1
ATOM 652 O O . MET A 1 83 ? -7.511 -9.220 7.410 1.00 94.50 83 MET A O 1
ATOM 656 N N . VAL A 1 84 ? -6.991 -7.692 8.985 1.00 92.75 84 VAL A N 1
ATOM 657 C CA . VAL A 1 84 ? -5.529 -7.753 8.822 1.00 92.75 84 VAL A CA 1
ATOM 658 C C . VAL A 1 84 ? -4.883 -8.475 9.992 1.00 92.75 84 VAL A C 1
ATOM 660 O O . VAL A 1 84 ? -4.071 -9.372 9.784 1.00 92.75 84 VAL A O 1
ATOM 663 N N . THR A 1 85 ? -5.217 -8.060 11.213 1.00 93.19 85 THR A N 1
ATOM 664 C CA . THR A 1 85 ? -4.666 -8.622 12.446 1.00 93.19 85 THR A CA 1
ATOM 665 C C . THR A 1 85 ? -5.580 -8.313 13.627 1.00 93.19 85 THR A C 1
ATOM 667 O O . THR A 1 85 ? -6.454 -7.449 13.539 1.00 93.19 85 THR A O 1
ATOM 670 N N . THR A 1 86 ? -5.363 -9.013 14.734 1.00 92.06 86 THR A N 1
ATOM 671 C CA . THR A 1 86 ? -5.857 -8.630 16.057 1.00 92.06 86 THR A CA 1
ATOM 672 C C . THR A 1 86 ? -4.682 -8.399 16.995 1.00 92.06 86 THR A C 1
ATOM 674 O O . THR A 1 86 ? -3.615 -8.978 16.792 1.00 92.06 86 THR A O 1
ATOM 677 N N . GLY A 1 87 ? -4.875 -7.599 18.037 1.00 90.56 87 GLY A N 1
ATOM 678 C CA . GLY A 1 87 ? -3.877 -7.418 19.091 1.00 90.56 87 GLY A CA 1
ATOM 679 C C . GLY A 1 87 ? -4.506 -6.986 20.408 1.00 90.56 87 GLY A C 1
ATOM 680 O O . GLY A 1 87 ? -5.696 -6.700 20.459 1.00 90.56 87 GLY A O 1
ATOM 681 N N . THR A 1 88 ? -3.717 -6.976 21.476 1.00 88.88 88 THR A N 1
ATOM 682 C CA . THR A 1 88 ? -4.146 -6.574 22.830 1.00 88.88 88 THR A CA 1
ATOM 683 C C . THR A 1 88 ? -3.658 -5.179 23.211 1.00 88.88 88 THR A C 1
ATOM 685 O O . THR A 1 88 ? -4.230 -4.540 24.081 1.00 88.88 88 THR A O 1
ATOM 688 N N . ASN A 1 89 ? -2.623 -4.672 22.539 1.00 83.50 89 ASN A N 1
ATOM 689 C CA . ASN A 1 89 ? -2.151 -3.309 22.743 1.00 83.50 89 ASN A CA 1
ATOM 690 C C . ASN A 1 89 ? -3.061 -2.330 21.991 1.00 83.50 89 ASN A C 1
ATOM 692 O O . ASN A 1 89 ? -2.849 -2.074 20.807 1.00 83.50 89 ASN A O 1
ATOM 696 N N . ILE A 1 90 ? -4.090 -1.830 22.672 1.00 79.06 90 ILE A N 1
ATOM 697 C CA . ILE A 1 90 ? -5.080 -0.914 22.092 1.00 79.06 90 ILE A CA 1
ATOM 698 C C . ILE A 1 90 ? -4.534 0.495 21.818 1.00 79.06 90 ILE A C 1
ATOM 700 O O . ILE A 1 90 ? -5.215 1.251 21.137 1.00 79.06 90 ILE A O 1
ATOM 704 N N . GLY A 1 91 ? -3.308 0.815 22.260 1.00 69.62 91 GLY A N 1
ATOM 705 C CA . GLY A 1 91 ? -2.669 2.121 22.088 1.00 69.62 91 GLY A CA 1
ATOM 706 C C . GLY A 1 91 ? -3.407 3.223 22.849 1.00 69.62 91 GLY A C 1
ATOM 707 O O . GLY A 1 91 ? -4.557 3.532 22.546 1.00 69.62 91 GLY A O 1
ATOM 708 N N . GLU A 1 92 ? -2.753 3.841 23.832 1.00 66.88 92 GLU A N 1
ATOM 709 C CA . GLU A 1 92 ? -3.407 4.822 24.716 1.00 66.88 92 GLU A CA 1
ATOM 710 C C . GLU A 1 92 ? -4.030 6.005 23.952 1.00 66.88 92 GLU A C 1
ATOM 712 O O . GLU A 1 92 ? -5.058 6.523 24.371 1.00 66.88 92 GLU A O 1
ATOM 717 N N . GLU A 1 93 ? -3.482 6.354 22.784 1.00 78.25 93 GLU A N 1
ATOM 718 C CA . GLU A 1 93 ? -3.874 7.524 21.986 1.00 78.25 93 GLU A CA 1
ATOM 719 C C . GLU A 1 93 ? -4.980 7.263 20.937 1.00 78.25 93 GLU A C 1
ATOM 721 O O . GLU A 1 93 ? -5.520 8.208 20.359 1.00 78.25 93 GLU A O 1
ATOM 726 N N . TYR A 1 94 ? -5.330 6.002 20.643 1.00 87.31 94 TYR A N 1
ATOM 727 C CA . TYR A 1 94 ? -6.280 5.696 19.557 1.00 87.31 94 TYR A CA 1
ATOM 728 C C . TYR A 1 94 ? -7.739 5.713 20.008 1.00 87.31 94 TYR A C 1
ATOM 730 O O . TYR A 1 94 ? -8.598 6.205 19.273 1.00 87.31 94 TYR A O 1
ATOM 738 N N . PHE A 1 95 ? -8.014 5.189 21.201 1.00 91.56 95 PHE A N 1
ATOM 739 C CA . PHE A 1 95 ? -9.352 5.109 21.783 1.00 91.56 95 PHE A CA 1
ATOM 740 C C . PHE A 1 95 ? -9.433 6.037 22.996 1.00 91.56 95 PHE A C 1
ATOM 742 O O . PHE A 1 95 ? -8.612 5.918 23.902 1.00 91.56 95 PHE A O 1
ATOM 749 N N . SER A 1 96 ? -10.423 6.933 23.031 1.00 89.94 96 SER A N 1
ATOM 750 C CA . SER A 1 96 ? -10.663 7.786 24.201 1.00 89.94 96 SER A CA 1
ATOM 751 C C . SER A 1 96 ? -11.138 6.963 25.400 1.00 89.94 96 SER A C 1
ATOM 753 O O . SER A 1 96 ? -11.748 5.906 25.219 1.00 89.94 96 SER A O 1
ATOM 755 N N . GLU A 1 97 ? -10.910 7.465 26.615 1.00 90.56 97 GLU A N 1
ATOM 756 C CA . GLU A 1 97 ? -11.408 6.820 27.839 1.00 90.56 97 GLU A CA 1
ATOM 757 C C . GLU A 1 97 ? -12.928 6.645 27.802 1.00 90.56 97 GLU A C 1
ATOM 759 O O . GLU A 1 97 ? -13.395 5.526 27.973 1.00 90.56 97 GLU A O 1
ATOM 764 N N . ASP A 1 98 ? -13.688 7.664 27.387 1.00 91.62 98 ASP A N 1
ATOM 765 C CA . ASP A 1 98 ? -15.145 7.559 27.211 1.00 91.62 98 ASP A CA 1
ATOM 766 C C . ASP A 1 98 ? -15.562 6.387 26.304 1.00 91.62 98 ASP A C 1
ATOM 768 O O . ASP A 1 98 ? -16.579 5.733 26.529 1.00 91.62 98 ASP A O 1
ATOM 772 N N . MET A 1 99 ? -14.775 6.096 25.260 1.00 92.12 99 MET A N 1
ATOM 773 C CA . MET A 1 99 ? -15.058 4.980 24.356 1.00 92.12 99 MET A CA 1
ATOM 774 C C . MET A 1 99 ? -14.734 3.638 25.012 1.00 92.12 99 MET A C 1
ATOM 776 O O . MET A 1 99 ? -15.489 2.680 24.853 1.00 92.12 99 MET A O 1
ATOM 780 N N . LYS A 1 100 ? -13.631 3.565 25.766 1.00 92.06 100 LYS A N 1
ATOM 781 C CA . LYS A 1 100 ? -13.257 2.373 26.537 1.00 92.06 100 LYS A CA 1
ATOM 782 C C . LYS A 1 100 ? -14.298 2.085 27.619 1.00 92.06 100 LYS A C 1
ATOM 784 O O . LYS A 1 100 ? -14.720 0.940 27.749 1.00 92.06 100 LYS A O 1
ATOM 789 N N . GLU A 1 101 ? -14.758 3.102 28.340 1.00 92.38 101 GLU A N 1
ATOM 790 C CA . GLU A 1 101 ? -15.804 2.992 29.359 1.00 92.38 101 GLU A CA 1
ATOM 791 C C . GLU A 1 101 ? -17.143 2.558 28.753 1.00 92.38 101 GLU A C 1
ATOM 793 O O . GLU A 1 101 ? -17.755 1.603 29.236 1.00 92.38 101 GLU A O 1
ATOM 798 N N . ALA A 1 102 ? -17.565 3.185 27.648 1.00 92.56 102 ALA A N 1
ATOM 799 C CA . ALA A 1 102 ? -18.782 2.800 26.936 1.00 92.56 102 ALA A CA 1
ATOM 800 C C . ALA A 1 102 ? -18.719 1.348 26.438 1.00 92.56 102 ALA A C 1
ATOM 802 O O . ALA A 1 102 ? -19.695 0.611 26.559 1.00 92.56 102 ALA A O 1
ATOM 803 N N . TYR A 1 103 ? -17.565 0.917 25.921 1.00 91.88 103 TYR A N 1
ATOM 804 C CA . TYR A 1 103 ? -17.354 -0.472 25.525 1.00 91.88 103 TYR A CA 1
ATOM 805 C C . TYR A 1 103 ? -17.366 -1.417 26.732 1.00 91.88 103 TYR A C 1
ATOM 807 O O . TYR A 1 103 ? -17.977 -2.479 26.674 1.00 91.88 103 TYR A O 1
ATOM 815 N N . ALA A 1 104 ? -16.737 -1.038 27.849 1.00 91.25 104 ALA A N 1
ATOM 816 C CA . ALA A 1 104 ? -16.710 -1.849 29.062 1.00 91.25 104 ALA A CA 1
ATOM 817 C C . ALA A 1 104 ? -18.104 -2.056 29.667 1.00 91.25 104 ALA A C 1
ATOM 819 O O . ALA A 1 104 ? -18.401 -3.148 30.158 1.00 91.25 104 ALA A O 1
ATOM 820 N N . ALA A 1 105 ? -18.974 -1.049 29.575 1.00 92.31 105 ALA A N 1
ATOM 821 C CA . ALA A 1 105 ? -20.357 -1.136 30.028 1.00 92.31 105 ALA A CA 1
ATOM 822 C C . ALA A 1 105 ? -21.161 -2.230 29.296 1.00 92.31 105 ALA A C 1
ATOM 824 O O . ALA A 1 105 ? -22.031 -2.850 29.906 1.00 92.31 105 ALA A O 1
ATOM 825 N N . GLU A 1 106 ? -20.840 -2.543 28.031 1.00 89.38 106 GLU A N 1
ATOM 826 C CA . GLU A 1 106 ? -21.476 -3.644 27.281 1.00 89.38 106 GLU A CA 1
ATOM 827 C C . GLU A 1 106 ? -21.164 -5.031 27.870 1.00 89.38 106 GLU A C 1
ATOM 829 O O . GLU A 1 106 ? -21.891 -5.994 27.620 1.00 89.38 106 GLU A O 1
ATOM 834 N N . PHE A 1 107 ? -20.103 -5.132 28.674 1.00 88.25 107 PHE A N 1
ATOM 835 C CA . PHE A 1 107 ? -19.641 -6.358 29.325 1.00 88.25 107 PHE A CA 1
ATOM 836 C C . PHE A 1 107 ? -19.772 -6.285 30.851 1.00 88.25 107 PHE A C 1
ATOM 838 O O . PHE A 1 107 ? -19.090 -7.025 31.561 1.00 88.25 107 PHE A O 1
ATOM 845 N N . ALA A 1 108 ? -20.637 -5.412 31.381 1.00 85.75 108 ALA A N 1
ATOM 846 C CA . ALA A 1 108 ? -20.869 -5.311 32.818 1.00 85.75 108 ALA A CA 1
ATOM 847 C C . ALA A 1 108 ? -21.225 -6.688 33.419 1.00 85.75 108 ALA A C 1
ATOM 849 O O . ALA A 1 108 ? -22.147 -7.368 32.969 1.00 85.75 108 ALA A O 1
ATOM 850 N N . GLY A 1 109 ? -20.461 -7.114 34.431 1.00 82.81 109 GLY A N 1
ATOM 851 C CA . GLY A 1 109 ? -20.609 -8.434 35.054 1.00 82.81 109 GLY A CA 1
ATOM 852 C C . GLY A 1 109 ? -19.936 -9.595 34.305 1.00 82.81 109 GLY A C 1
ATOM 853 O O . GLY A 1 109 ? -20.108 -10.743 34.706 1.00 82.81 109 GLY A O 1
ATOM 854 N N . GLN A 1 110 ? -19.162 -9.327 33.249 1.00 85.69 110 GLN A N 1
ATOM 855 C CA . GLN A 1 110 ? -18.369 -10.314 32.508 1.00 85.69 110 GLN A CA 1
ATOM 856 C C . GLN A 1 110 ? -16.873 -9.968 32.556 1.00 85.69 110 GLN A C 1
ATOM 858 O O . GLN A 1 110 ? -16.485 -8.822 32.776 1.00 85.69 110 GLN A O 1
ATOM 863 N N . SER A 1 111 ? -16.006 -10.959 32.324 1.00 86.06 111 SER A N 1
ATOM 864 C CA . SER A 1 111 ? -14.568 -10.712 32.177 1.00 86.06 111 SER A CA 1
ATOM 865 C C . SER A 1 111 ? -14.281 -9.960 30.878 1.00 86.06 111 SER A C 1
ATOM 867 O O . SER A 1 111 ? -14.652 -10.405 29.788 1.00 86.06 111 SER A O 1
ATOM 869 N N . LEU A 1 112 ? -13.566 -8.843 30.990 1.00 88.19 112 LEU A N 1
ATOM 870 C CA . LEU A 1 112 ? -13.177 -8.003 29.867 1.00 88.19 112 LEU A CA 1
ATOM 871 C C . LEU A 1 112 ? -11.659 -7.882 29.800 1.00 88.19 112 LEU A C 1
ATOM 873 O O . LEU A 1 112 ? -11.015 -7.468 30.760 1.00 88.19 112 LEU A O 1
ATOM 877 N N . HIS A 1 113 ? -11.099 -8.189 28.636 1.00 89.44 113 HIS A N 1
ATOM 878 C CA . HIS A 1 113 ? -9.743 -7.785 28.290 1.00 89.44 113 HIS A CA 1
ATOM 879 C C . HIS A 1 113 ? -9.764 -7.192 26.890 1.00 89.44 113 HIS A C 1
ATOM 881 O O . HIS A 1 113 ? -9.998 -7.901 25.905 1.00 89.44 113 HIS A O 1
ATOM 887 N N . MET A 1 114 ? -9.589 -5.873 26.824 1.00 90.88 114 MET A N 1
ATOM 888 C CA . MET A 1 114 ? -9.709 -5.113 25.587 1.00 90.88 114 MET A CA 1
ATOM 889 C C . MET A 1 114 ? -8.542 -5.406 24.647 1.00 90.88 114 MET A C 1
ATOM 891 O O . MET A 1 114 ? -7.375 -5.412 25.030 1.00 90.88 114 MET A O 1
ATOM 895 N N . GLY A 1 115 ? -8.877 -5.617 23.385 1.00 92.50 115 GLY A N 1
ATOM 896 C CA . GLY A 1 115 ? -7.950 -5.638 22.270 1.00 92.50 115 GLY A CA 1
ATOM 897 C C . GLY A 1 115 ? -8.526 -4.870 21.088 1.00 92.50 115 GLY A C 1
ATOM 898 O O . GLY A 1 115 ? -9.600 -4.279 21.179 1.00 92.50 115 GLY A O 1
ATOM 899 N N . TYR A 1 116 ? -7.832 -4.912 19.954 1.00 93.81 116 TYR A N 1
ATOM 900 C CA . TYR A 1 116 ? -8.304 -4.352 18.692 1.00 93.81 116 TYR A CA 1
ATOM 901 C C . TYR A 1 116 ? -8.381 -5.391 17.563 1.00 93.81 116 TYR A C 1
ATOM 903 O O . TYR A 1 116 ? -7.556 -6.303 17.452 1.00 93.81 116 TYR A O 1
ATOM 911 N N . ILE A 1 117 ? -9.353 -5.207 16.674 1.00 95.19 117 ILE A N 1
ATOM 912 C CA . ILE A 1 117 ? -9.419 -5.826 15.352 1.00 95.19 117 ILE A CA 1
ATOM 913 C C . ILE A 1 117 ? -9.024 -4.760 14.333 1.00 95.19 117 ILE A C 1
ATOM 915 O O . ILE A 1 117 ? -9.710 -3.750 14.194 1.00 95.19 117 ILE A O 1
ATOM 919 N N . ALA A 1 118 ? -7.949 -5.001 13.584 1.00 96.25 118 ALA A N 1
ATOM 920 C CA . ALA A 1 118 ? -7.541 -4.137 12.484 1.00 96.25 118 ALA A CA 1
ATOM 921 C C . ALA A 1 118 ? -8.208 -4.581 11.178 1.00 96.25 118 ALA A C 1
ATOM 923 O O . ALA A 1 118 ? -8.035 -5.720 10.727 1.00 96.25 118 ALA A O 1
ATOM 924 N N . ILE A 1 119 ? -8.938 -3.670 10.538 1.00 97.75 119 ILE A N 1
ATOM 925 C CA . ILE A 1 119 ? -9.638 -3.898 9.274 1.00 97.75 119 ILE A CA 1
ATOM 926 C C . ILE A 1 119 ? -9.115 -2.914 8.235 1.00 97.75 119 ILE A C 1
ATOM 928 O O . ILE A 1 119 ? -9.258 -1.704 8.379 1.00 97.75 119 ILE A O 1
ATOM 932 N N . LYS A 1 120 ? -8.541 -3.440 7.153 1.00 97.50 120 LYS A N 1
ATOM 933 C CA . LYS A 1 120 ? -8.085 -2.649 6.011 1.00 97.50 120 LYS A CA 1
ATOM 934 C C . LYS A 1 120 ? -9.203 -2.490 4.994 1.00 97.50 120 LYS A C 1
ATOM 936 O O . LYS A 1 120 ? -9.818 -3.473 4.572 1.00 97.50 120 LYS A O 1
ATOM 941 N N . ILE A 1 121 ? -9.399 -1.253 4.556 1.00 97.25 121 ILE A N 1
ATOM 942 C CA . ILE A 1 121 ? -10.265 -0.880 3.444 1.00 97.25 121 ILE A CA 1
ATOM 943 C C . ILE A 1 121 ? -9.360 -0.449 2.292 1.00 97.25 121 ILE A C 1
ATOM 945 O O . ILE A 1 121 ? -8.714 0.596 2.347 1.00 97.25 121 ILE A O 1
ATOM 949 N N . SER A 1 122 ? -9.303 -1.266 1.245 1.00 94.50 122 SER A N 1
ATOM 950 C CA . SER A 1 122 ? -8.625 -0.915 -0.002 1.00 94.50 122 SER A CA 1
ATOM 951 C C . SER A 1 122 ? -9.591 -0.150 -0.896 1.00 94.50 122 SER A C 1
ATOM 953 O O . SER A 1 122 ? -10.711 -0.607 -1.144 1.00 94.50 122 SER A O 1
ATOM 955 N N . LEU A 1 123 ? -9.163 1.004 -1.395 1.00 92.44 123 LEU A N 1
ATOM 956 C CA . LEU A 1 123 ? -9.961 1.864 -2.258 1.00 92.44 123 LEU A CA 1
ATOM 957 C C . LEU A 1 123 ? -9.512 1.732 -3.710 1.00 92.44 123 LEU A C 1
ATOM 959 O O . LEU A 1 123 ? -8.342 1.500 -4.007 1.00 92.44 123 LEU A O 1
ATOM 963 N N . LYS A 1 124 ? -10.432 1.975 -4.647 1.00 83.81 124 LYS A N 1
ATOM 964 C CA . LYS A 1 124 ? -10.130 2.052 -6.087 1.00 83.81 124 LYS A CA 1
ATOM 965 C C . LYS A 1 124 ? -9.470 3.388 -6.440 1.00 83.81 124 LYS A C 1
ATOM 967 O O . LYS A 1 124 ? -9.972 4.121 -7.295 1.00 83.81 124 LYS A O 1
ATOM 972 N N . GLN A 1 125 ? -8.385 3.722 -5.732 1.00 77.56 125 GLN A N 1
ATOM 973 C CA . GLN A 1 125 ? -7.633 4.976 -5.842 1.00 77.56 125 GLN A CA 1
ATOM 974 C C . GLN A 1 125 ? -8.567 6.186 -5.777 1.00 77.56 125 GLN A C 1
ATOM 976 O O . GLN A 1 125 ? -8.672 7.006 -6.698 1.00 77.56 125 GLN A O 1
ATOM 981 N N . CYS A 1 126 ? -9.319 6.249 -4.679 1.00 92.44 126 CYS A N 1
ATOM 982 C CA . CYS A 1 126 ? -10.323 7.275 -4.462 1.00 92.44 126 CYS A CA 1
ATOM 983 C C . CYS A 1 126 ? -9.650 8.650 -4.454 1.00 92.44 126 CYS A C 1
ATOM 985 O O . CYS A 1 126 ? -8.682 8.855 -3.731 1.00 92.44 126 CYS A O 1
ATOM 987 N N . ARG A 1 127 ? -10.144 9.622 -5.232 1.00 95.62 127 ARG A N 1
ATOM 988 C CA . ARG A 1 127 ? -9.614 10.998 -5.175 1.00 95.62 127 ARG A CA 1
ATOM 989 C C . ARG A 1 127 ? -9.617 11.484 -3.727 1.00 95.62 127 ARG A C 1
ATOM 991 O O . ARG A 1 127 ? -10.644 11.366 -3.065 1.00 95.62 127 ARG A O 1
ATOM 998 N N . ALA A 1 128 ? -8.523 12.095 -3.276 1.00 96.75 128 ALA A N 1
ATOM 999 C CA . ALA A 1 128 ? -8.370 12.464 -1.868 1.00 96.75 128 ALA A CA 1
ATOM 1000 C C . ALA A 1 128 ? -9.520 13.345 -1.353 1.00 96.75 128 ALA A C 1
ATOM 1002 O O . ALA A 1 128 ? -10.063 13.070 -0.293 1.00 96.75 128 ALA A O 1
ATOM 1003 N N . LYS A 1 129 ? -9.987 14.314 -2.158 1.00 96.94 129 LYS A N 1
ATOM 1004 C CA . LYS A 1 129 ? -11.171 15.130 -1.830 1.00 96.94 129 LYS A CA 1
ATOM 1005 C C . LYS A 1 129 ? -12.406 14.275 -1.519 1.00 96.94 129 LYS A C 1
ATOM 1007 O O . LYS A 1 129 ? -13.093 14.536 -0.545 1.00 96.94 129 LYS A O 1
ATOM 1012 N N . ARG A 1 130 ? -12.683 13.253 -2.335 1.00 96.62 130 ARG A N 1
ATOM 1013 C CA . ARG A 1 130 ? -13.824 12.349 -2.126 1.00 96.62 130 ARG A CA 1
ATOM 1014 C C . ARG A 1 130 ? -13.621 11.479 -0.887 1.00 96.62 130 ARG A C 1
ATOM 1016 O O . ARG A 1 130 ? -14.576 11.282 -0.154 1.00 96.62 130 ARG A O 1
ATOM 1023 N N . ALA A 1 131 ? -12.403 10.986 -0.655 1.00 97.00 131 ALA A N 1
ATOM 1024 C CA . ALA A 1 131 ? -12.088 10.194 0.531 1.00 97.00 131 ALA A CA 1
ATOM 1025 C C . ALA A 1 131 ? -12.294 11.004 1.820 1.00 97.00 131 ALA A C 1
ATOM 1027 O O . ALA A 1 131 ? -13.028 10.558 2.689 1.00 97.00 131 ALA A O 1
ATOM 1028 N N . VAL A 1 132 ? -11.734 12.215 1.906 1.00 97.12 132 VAL A N 1
ATOM 1029 C CA . VAL A 1 132 ? -11.867 13.092 3.084 1.00 97.12 132 VAL A CA 1
ATOM 1030 C C . VAL A 1 132 ? -13.331 13.469 3.340 1.00 97.12 132 VAL A C 1
ATOM 1032 O O . VAL A 1 132 ? -13.804 13.333 4.464 1.00 97.12 132 VAL A O 1
ATOM 1035 N N . LEU A 1 133 ? -14.074 13.864 2.296 1.00 96.81 133 LEU A N 1
ATOM 1036 C CA . LEU A 1 133 ? -15.498 14.208 2.425 1.00 96.81 133 LEU A CA 1
ATOM 1037 C C . LEU A 1 133 ? -16.359 13.027 2.888 1.00 96.81 133 LEU A C 1
ATOM 1039 O O . LEU A 1 133 ? -17.290 13.228 3.657 1.00 96.81 133 LEU A O 1
ATOM 1043 N N . ALA A 1 134 ? -16.064 11.811 2.423 1.00 97.06 134 ALA A N 1
ATOM 1044 C CA . ALA A 1 134 ? -16.775 10.618 2.868 1.00 97.06 134 ALA A CA 1
ATOM 1045 C C . ALA A 1 134 ? -16.391 10.235 4.304 1.00 97.06 134 ALA A C 1
ATOM 1047 O O . ALA A 1 134 ? -17.259 9.890 5.097 1.00 97.06 134 ALA A O 1
ATOM 1048 N N . LEU A 1 135 ? -15.103 10.312 4.652 1.00 96.94 135 LEU A N 1
ATOM 1049 C CA . LEU A 1 135 ? -14.606 9.857 5.947 1.00 96.94 135 LEU A CA 1
ATOM 1050 C C . LEU A 1 135 ? -15.053 10.733 7.112 1.00 96.94 135 LEU A C 1
ATOM 1052 O O . LEU A 1 135 ? -15.289 10.188 8.182 1.00 96.94 135 LEU A O 1
ATOM 1056 N N . SER A 1 136 ? -15.208 12.044 6.914 1.00 94.94 136 SER A N 1
ATOM 1057 C CA . SER A 1 136 ? -15.608 12.959 7.992 1.00 94.94 136 SER A CA 1
ATOM 1058 C C . SER A 1 136 ? -16.874 12.484 8.738 1.00 94.94 136 SER A C 1
ATOM 1060 O O . SER A 1 136 ? -16.765 12.191 9.926 1.00 94.94 136 SER A O 1
ATOM 1062 N N . PRO A 1 137 ? -18.034 12.279 8.080 1.00 96.00 137 PRO A N 1
ATOM 1063 C CA . PRO A 1 137 ? -19.230 11.769 8.761 1.00 96.00 137 PRO A CA 1
ATOM 1064 C C . PRO A 1 137 ? -19.170 10.260 9.078 1.00 96.00 137 PRO A C 1
ATOM 1066 O O . PRO A 1 137 ? -19.853 9.779 9.984 1.00 96.00 137 PRO A O 1
ATOM 1069 N N . MET A 1 138 ? -18.361 9.475 8.352 1.00 96.75 138 MET A N 1
ATOM 1070 C CA . MET A 1 138 ? -18.175 8.051 8.666 1.00 96.75 138 MET A CA 1
ATOM 1071 C C . MET A 1 138 ? -17.506 7.858 10.024 1.00 96.75 138 MET A C 1
ATOM 1073 O O . MET A 1 138 ? -17.931 6.995 10.786 1.00 96.75 138 MET A O 1
ATOM 1077 N N . LEU A 1 139 ? -16.463 8.636 10.318 1.00 95.81 139 LEU A N 1
ATOM 1078 C CA . LEU A 1 139 ? -15.694 8.501 11.552 1.00 95.81 139 LEU A CA 1
ATOM 1079 C C . LEU A 1 139 ? -16.527 8.855 12.783 1.00 95.81 139 LEU A C 1
ATOM 1081 O O . LEU A 1 139 ? -16.395 8.186 13.801 1.00 95.81 139 LEU A O 1
ATOM 1085 N N . GLU A 1 140 ? -17.434 9.826 12.681 1.00 93.06 140 GLU A N 1
ATOM 1086 C CA . GLU A 1 140 ? -18.401 10.126 13.744 1.00 93.06 140 GLU A CA 1
ATOM 1087 C C . GLU A 1 140 ? -19.282 8.909 14.056 1.00 93.06 140 GLU A C 1
ATOM 1089 O O . GLU A 1 140 ? -19.396 8.502 15.210 1.00 93.06 140 GLU A O 1
ATOM 1094 N N . THR A 1 141 ? -19.827 8.259 13.021 1.00 94.88 141 THR A N 1
ATOM 1095 C CA . THR A 1 141 ? -20.663 7.057 13.196 1.00 94.88 141 THR A CA 1
ATOM 1096 C C . THR A 1 141 ? -19.856 5.877 13.748 1.00 94.88 141 THR A C 1
ATOM 1098 O O . THR A 1 141 ? -20.327 5.148 14.620 1.00 94.88 141 THR A O 1
ATOM 1101 N N . LEU A 1 142 ? -18.632 5.686 13.251 1.00 95.69 142 LEU A N 1
ATOM 1102 C CA . LEU A 1 142 ? -17.753 4.584 13.641 1.00 95.69 142 LEU A CA 1
ATOM 1103 C C . LEU A 1 142 ? -17.294 4.687 15.095 1.00 95.69 142 LEU A C 1
ATOM 1105 O O . LEU A 1 142 ? -17.215 3.660 15.768 1.00 95.69 142 LEU A O 1
ATOM 1109 N N . ARG A 1 143 ? -17.079 5.900 15.613 1.00 93.19 143 ARG A N 1
ATOM 1110 C CA . ARG A 1 143 ? -16.741 6.111 17.027 1.00 93.19 143 ARG A CA 1
ATOM 1111 C C . ARG A 1 143 ? -17.834 5.585 17.956 1.00 93.19 143 ARG A C 1
ATOM 1113 O O . ARG A 1 143 ? -17.520 4.889 18.912 1.00 93.19 143 ARG A O 1
ATOM 1120 N N . CYS A 1 144 ? -19.111 5.795 17.625 1.00 91.06 144 CYS A N 1
ATOM 1121 C CA . CYS A 1 144 ? -20.241 5.216 18.369 1.00 91.06 144 CYS A CA 1
ATOM 1122 C C . CYS A 1 144 ? -20.335 3.681 18.265 1.00 91.06 144 CYS A C 1
ATOM 1124 O O . CYS A 1 144 ? -21.163 3.064 18.931 1.00 91.06 144 CYS A O 1
ATOM 1126 N N . LYS A 1 145 ? -19.535 3.063 17.392 1.00 93.12 145 LYS A N 1
ATOM 1127 C CA . LYS A 1 145 ? -19.403 1.610 17.223 1.00 93.12 145 LYS A CA 1
ATOM 1128 C C . LYS A 1 145 ? -18.047 1.099 17.711 1.00 93.12 145 LYS A C 1
ATOM 1130 O O . LYS A 1 145 ? -17.657 -0.011 17.354 1.00 93.12 145 LYS A O 1
ATOM 1135 N N . HIS A 1 146 ? -17.335 1.896 18.509 1.00 94.19 146 HIS A N 1
ATOM 1136 C CA . HIS A 1 146 ? -16.024 1.562 19.070 1.00 94.19 146 HIS A CA 1
ATOM 1137 C C . HIS A 1 146 ? -14.955 1.313 18.005 1.00 94.19 146 HIS A C 1
ATOM 1139 O O . HIS A 1 146 ? -14.062 0.486 18.189 1.00 94.19 146 HIS A O 1
ATOM 1145 N N . MET A 1 147 ? -15.076 1.998 16.863 1.00 95.94 147 MET A N 1
ATOM 1146 C CA . MET A 1 147 ? -14.131 1.947 15.756 1.00 95.94 147 MET A CA 1
ATOM 1147 C C . MET A 1 147 ? -13.483 3.310 15.521 1.00 95.94 147 MET A C 1
ATOM 1149 O O . MET A 1 147 ? -14.150 4.344 15.492 1.00 95.94 147 MET A O 1
ATOM 1153 N N . VAL A 1 148 ? -12.177 3.303 15.279 1.00 95.88 148 VAL A N 1
ATOM 1154 C CA . VAL A 1 148 ? -11.369 4.499 15.028 1.00 95.88 148 VAL A CA 1
ATOM 1155 C C . VAL A 1 148 ? -10.509 4.321 13.785 1.00 95.88 148 VAL A C 1
ATOM 1157 O O . VAL A 1 148 ? -10.168 3.199 13.400 1.00 95.88 148 VAL A O 1
ATOM 1160 N N . LEU A 1 149 ? -10.146 5.437 13.152 1.00 96.75 149 LEU A N 1
ATOM 1161 C CA . LEU A 1 149 ? -9.094 5.435 12.141 1.00 96.75 149 LEU A CA 1
ATOM 1162 C C . LEU A 1 149 ? -7.773 5.072 12.825 1.00 96.75 149 LEU A C 1
ATOM 1164 O O . LEU A 1 149 ? -7.463 5.594 13.891 1.00 96.75 149 LEU A O 1
ATOM 1168 N N . HIS A 1 150 ? -7.014 4.166 12.227 1.00 95.69 150 HIS A N 1
ATOM 1169 C CA . HIS A 1 150 ? -5.644 3.902 12.648 1.00 95.69 150 HIS A CA 1
ATOM 1170 C C . HIS A 1 150 ? -4.662 4.541 11.676 1.00 95.69 150 HIS A C 1
ATOM 1172 O O . HIS A 1 150 ? -3.753 5.252 12.089 1.00 95.69 150 HIS A O 1
ATOM 1178 N N . ASP A 1 151 ? -4.852 4.297 10.380 1.00 96.38 151 ASP A N 1
ATOM 1179 C CA . ASP A 1 151 ? -4.027 4.922 9.360 1.00 96.38 151 ASP A CA 1
ATOM 1180 C C . ASP A 1 151 ? -4.765 5.172 8.049 1.00 96.38 151 ASP A C 1
ATOM 1182 O O . ASP A 1 151 ? -5.781 4.541 7.742 1.00 96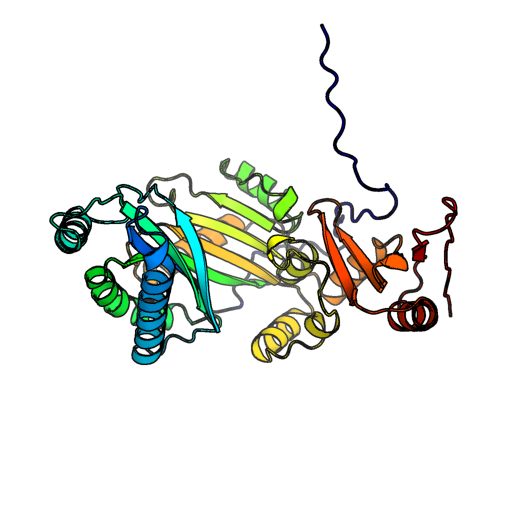.38 151 ASP A O 1
ATOM 1186 N N . ILE A 1 152 ? -4.238 6.122 7.279 1.00 97.81 152 ILE A N 1
ATOM 1187 C CA . ILE A 1 152 ? -4.689 6.450 5.929 1.00 97.81 152 ILE A CA 1
ATOM 1188 C C . ILE A 1 152 ? -3.495 6.667 4.998 1.00 97.81 152 ILE A C 1
ATOM 1190 O O . ILE A 1 152 ? -2.587 7.444 5.294 1.00 97.81 152 ILE A O 1
ATOM 1194 N N . ASP A 1 153 ? -3.524 6.003 3.843 1.00 97.38 153 ASP A N 1
ATOM 1195 C CA . ASP A 1 153 ? -2.500 6.098 2.806 1.00 97.38 153 ASP A CA 1
ATOM 1196 C C . ASP A 1 153 ? -2.919 7.122 1.746 1.00 97.38 153 ASP A C 1
ATOM 1198 O O . ASP A 1 153 ? -3.809 6.861 0.927 1.00 97.38 153 ASP A O 1
ATOM 1202 N N . MET A 1 154 ? -2.261 8.284 1.738 1.00 97.81 154 MET A N 1
ATOM 1203 C CA . MET A 1 154 ? -2.405 9.290 0.685 1.00 97.81 154 ME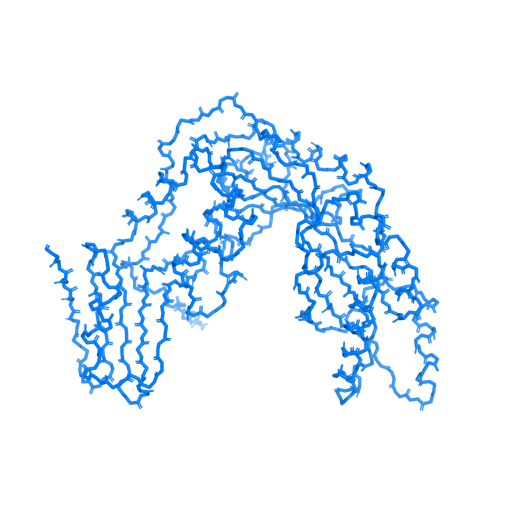T A CA 1
ATOM 1204 C C . MET A 1 154 ? -1.249 9.204 -0.299 1.00 97.81 154 MET A C 1
ATOM 1206 O O . MET A 1 154 ? -0.074 9.176 0.060 1.00 97.81 154 MET A O 1
ATOM 1210 N N . THR A 1 155 ? -1.589 9.218 -1.578 1.00 95.81 155 THR A N 1
ATOM 1211 C CA . THR A 1 155 ? -0.677 8.799 -2.630 1.00 95.81 155 THR A CA 1
ATOM 1212 C C . THR A 1 155 ? -0.717 9.749 -3.818 1.00 95.81 155 THR A C 1
ATOM 1214 O O . THR A 1 155 ? -1.748 10.348 -4.163 1.00 95.81 155 THR A O 1
ATOM 1217 N N . ARG A 1 156 ? 0.429 9.865 -4.490 1.00 94.38 156 ARG A N 1
ATOM 1218 C CA . ARG A 1 156 ? 0.565 10.524 -5.784 1.00 94.38 156 ARG A CA 1
ATOM 1219 C C . ARG A 1 156 ? 1.523 9.749 -6.680 1.00 94.38 156 ARG A C 1
ATOM 1221 O O . ARG A 1 156 ? 2.619 9.378 -6.271 1.00 94.38 156 ARG A O 1
ATOM 1228 N N . ASP A 1 157 ? 1.102 9.552 -7.922 1.00 92.38 157 ASP A N 1
ATOM 1229 C CA . ASP A 1 157 ? 1.967 9.027 -8.967 1.00 92.38 157 ASP A CA 1
ATOM 1230 C C . ASP A 1 157 ? 2.790 10.178 -9.573 1.00 92.38 157 ASP A C 1
ATOM 1232 O O . ASP A 1 157 ? 2.259 11.256 -9.892 1.00 92.38 157 ASP A O 1
ATOM 1236 N N . CYS A 1 158 ? 4.088 9.933 -9.719 1.00 92.25 158 CYS A N 1
ATOM 1237 C CA . CYS A 1 158 ? 5.098 10.856 -10.217 1.00 92.25 158 CYS A CA 1
ATOM 1238 C C . CYS A 1 158 ? 5.796 10.256 -11.444 1.00 92.25 158 CYS A C 1
ATOM 1240 O O . CYS A 1 158 ? 5.998 9.042 -11.527 1.00 92.25 158 CYS A O 1
ATOM 1242 N N . ARG A 1 159 ? 6.189 11.110 -12.392 1.00 88.62 159 ARG A N 1
ATOM 1243 C CA . ARG A 1 159 ? 7.046 10.698 -13.513 1.00 88.62 159 ARG A CA 1
ATOM 1244 C C . ARG A 1 159 ? 8.462 10.391 -13.009 1.00 88.62 159 ARG A C 1
ATOM 1246 O O . ARG A 1 159 ? 8.874 10.953 -11.991 1.00 88.62 159 ARG A O 1
ATOM 1253 N N . TYR A 1 160 ? 9.172 9.564 -13.775 1.00 89.62 160 TYR A N 1
ATOM 1254 C CA . TYR A 1 160 ? 10.539 9.109 -13.531 1.00 89.62 160 TYR A CA 1
ATOM 1255 C C . TYR A 1 160 ? 10.649 8.086 -12.406 1.00 89.62 160 TYR A C 1
ATOM 1257 O O . TYR A 1 160 ? 9.762 7.930 -11.556 1.00 89.62 160 TYR A O 1
ATOM 1265 N N . VAL A 1 161 ? 11.752 7.353 -12.433 1.00 91.62 161 VAL A N 1
ATOM 1266 C CA . VAL A 1 161 ? 12.067 6.296 -11.474 1.00 91.62 161 VAL A CA 1
ATOM 1267 C C . VAL A 1 161 ? 13.343 6.609 -10.713 1.00 91.62 161 VAL A C 1
ATOM 1269 O O . VAL A 1 161 ? 14.163 7.414 -11.145 1.00 91.62 161 VAL A O 1
ATOM 1272 N N . THR A 1 162 ? 13.498 5.981 -9.556 1.00 91.31 162 THR A N 1
ATOM 1273 C CA . THR A 1 162 ? 14.709 6.054 -8.740 1.00 91.31 162 THR A CA 1
ATOM 1274 C C . THR A 1 162 ? 14.964 4.694 -8.094 1.00 91.31 162 THR A C 1
ATOM 1276 O O . THR A 1 162 ? 14.118 3.794 -8.158 1.00 91.31 162 THR A O 1
ATOM 1279 N N . GLU A 1 163 ? 16.119 4.563 -7.457 1.00 90.50 163 GLU A N 1
ATOM 1280 C CA . GLU A 1 163 ? 16.537 3.383 -6.707 1.00 90.50 163 GLU A CA 1
ATOM 1281 C C . GLU A 1 163 ? 16.798 3.741 -5.243 1.00 90.50 163 GLU A C 1
ATOM 1283 O O . GLU A 1 163 ? 17.122 4.880 -4.892 1.00 90.50 163 GLU A O 1
ATOM 1288 N N . ARG A 1 164 ? 16.691 2.734 -4.377 1.00 94.00 164 ARG A N 1
ATOM 1289 C CA . ARG A 1 164 ? 16.786 2.882 -2.928 1.00 94.00 164 ARG A CA 1
ATOM 1290 C C . ARG A 1 164 ? 18.063 3.587 -2.499 1.00 94.00 164 ARG A C 1
ATOM 1292 O O . ARG A 1 164 ? 17.999 4.528 -1.716 1.00 94.00 164 ARG A O 1
ATOM 1299 N N . ARG A 1 165 ? 19.201 3.179 -3.064 1.00 94.44 165 ARG A N 1
ATOM 1300 C CA . ARG A 1 165 ? 20.524 3.732 -2.754 1.00 94.44 165 ARG A CA 1
ATOM 1301 C C . ARG A 1 165 ? 20.589 5.247 -2.976 1.00 94.44 165 ARG A C 1
ATOM 1303 O O . ARG A 1 165 ? 21.151 5.955 -2.146 1.00 94.44 165 ARG A O 1
ATOM 1310 N N . LEU A 1 166 ? 20.021 5.750 -4.073 1.00 94.19 166 LEU A N 1
ATOM 1311 C CA . LEU A 1 166 ? 20.027 7.184 -4.390 1.00 94.19 166 LEU A CA 1
ATOM 1312 C C . LEU A 1 166 ? 19.122 7.968 -3.444 1.00 94.19 166 LEU A C 1
ATOM 1314 O O . LEU A 1 166 ? 19.504 9.045 -2.991 1.00 94.19 166 LEU A O 1
ATOM 1318 N N . VAL A 1 167 ? 17.960 7.407 -3.103 1.00 96.19 167 VAL A N 1
ATOM 1319 C CA . VAL A 1 167 ? 17.058 8.010 -2.118 1.00 96.19 167 VAL A CA 1
ATOM 1320 C C . VAL A 1 167 ? 17.710 8.036 -0.738 1.00 96.19 167 VAL A C 1
ATOM 1322 O O . VAL A 1 167 ? 17.708 9.078 -0.100 1.00 96.19 167 VAL A O 1
ATOM 1325 N N . GLU A 1 168 ? 18.322 6.944 -0.282 1.00 96.81 168 GLU A N 1
ATOM 1326 C CA . GLU A 1 168 ? 18.999 6.887 1.022 1.00 96.81 168 GLU A CA 1
ATOM 1327 C C . GLU A 1 168 ? 20.157 7.890 1.111 1.00 96.81 168 GLU A C 1
ATOM 1329 O O . GLU A 1 168 ? 20.256 8.633 2.087 1.00 96.81 168 GLU A O 1
ATOM 1334 N N . GLN A 1 169 ? 20.990 7.982 0.069 1.00 95.94 169 GLN A N 1
ATOM 1335 C CA . GLN A 1 169 ? 22.055 8.988 -0.008 1.00 95.94 169 GLN A CA 1
ATOM 1336 C C . GLN A 1 169 ? 21.496 10.415 0.017 1.00 95.94 169 GLN A C 1
ATOM 1338 O O . GLN A 1 169 ? 22.058 11.293 0.670 1.00 95.94 169 GLN A O 1
ATOM 1343 N N . HIS A 1 170 ? 20.393 10.654 -0.693 1.00 96.19 170 HIS A N 1
ATOM 1344 C CA . HIS A 1 170 ? 19.721 11.948 -0.723 1.00 96.19 170 HIS A CA 1
ATOM 1345 C C . HIS A 1 170 ? 19.137 12.327 0.642 1.00 96.19 170 HIS A C 1
ATOM 1347 O O . HIS A 1 170 ? 19.351 13.443 1.108 1.00 96.19 170 HIS A O 1
ATOM 1353 N N . LEU A 1 171 ? 18.445 11.400 1.305 1.00 96.75 171 LEU A N 1
ATOM 1354 C CA . LEU A 1 171 ? 17.876 11.601 2.639 1.00 96.75 171 LEU A CA 1
ATOM 1355 C C . LEU A 1 171 ? 18.973 11.903 3.666 1.00 96.75 171 LEU A C 1
ATOM 1357 O O . LEU A 1 171 ? 18.850 12.870 4.414 1.00 96.75 171 LEU A O 1
ATOM 1361 N N . LEU A 1 172 ? 20.087 11.164 3.629 1.00 96.12 172 LEU A N 1
ATOM 1362 C CA . LEU A 1 172 ? 21.223 11.399 4.520 1.00 96.12 172 LEU A CA 1
ATOM 1363 C C . LEU A 1 172 ? 21.839 12.795 4.330 1.00 96.12 172 LEU A C 1
ATOM 1365 O O . LEU A 1 172 ? 22.145 13.465 5.312 1.00 96.12 172 LEU A O 1
ATOM 1369 N N . ARG A 1 173 ? 21.975 13.270 3.082 1.00 96.00 173 ARG A N 1
ATOM 1370 C CA . ARG A 1 173 ? 22.448 14.640 2.784 1.00 96.00 173 ARG A CA 1
ATOM 1371 C C . ARG A 1 173 ? 21.510 15.731 3.304 1.00 96.00 173 ARG A C 1
ATOM 1373 O O . ARG A 1 173 ? 21.956 16.851 3.510 1.00 96.00 173 ARG A O 1
ATOM 1380 N N . ASN A 1 174 ? 20.237 15.402 3.505 1.00 94.81 174 ASN A N 1
ATOM 1381 C CA . ASN A 1 174 ? 19.228 16.284 4.090 1.00 94.81 174 ASN A CA 1
ATOM 1382 C C . ASN A 1 174 ? 18.994 15.975 5.582 1.00 94.81 174 ASN A C 1
ATOM 1384 O O . ASN A 1 174 ? 17.944 16.314 6.121 1.00 94.81 174 ASN A O 1
ATOM 1388 N N . SER A 1 175 ? 19.954 15.319 6.246 1.00 94.94 175 SER A N 1
ATOM 1389 C CA . SER A 1 175 ? 19.927 15.002 7.681 1.00 94.94 175 SER A CA 1
ATOM 1390 C C . SER A 1 175 ? 18.756 14.115 8.130 1.00 94.94 175 SER A C 1
ATOM 1392 O O . SER A 1 175 ? 18.382 14.120 9.301 1.00 94.94 175 SER A O 1
ATOM 1394 N N . ILE A 1 176 ? 18.185 13.317 7.224 1.00 95.12 176 ILE A N 1
ATOM 1395 C CA . ILE A 1 176 ? 17.124 12.352 7.538 1.00 95.12 176 ILE A CA 1
ATOM 1396 C C . ILE A 1 176 ? 17.756 10.978 7.770 1.00 95.12 176 ILE A C 1
ATOM 1398 O O . ILE A 1 176 ? 18.216 10.320 6.837 1.00 95.12 176 ILE A O 1
ATOM 1402 N N . THR A 1 177 ? 17.750 10.530 9.026 1.00 93.81 177 THR A N 1
ATOM 1403 C CA . THR A 1 177 ? 18.347 9.256 9.473 1.00 93.81 177 THR A CA 1
ATOM 1404 C C . THR A 1 177 ? 17.311 8.176 9.807 1.00 93.81 177 THR A C 1
ATOM 1406 O O . THR A 1 177 ? 17.662 7.059 10.172 1.00 93.81 177 THR A O 1
ATOM 1409 N N . THR A 1 178 ? 16.023 8.472 9.629 1.00 96.38 178 THR A N 1
ATOM 1410 C CA . THR A 1 178 ? 14.863 7.631 9.980 1.00 96.38 178 THR A CA 1
ATOM 1411 C C . THR A 1 178 ? 14.463 6.637 8.881 1.00 96.38 178 THR A C 1
ATOM 1413 O O . THR A 1 178 ? 13.303 6.221 8.787 1.00 96.38 178 THR A O 1
ATOM 1416 N N . VAL A 1 179 ? 15.407 6.260 8.014 1.00 97.06 179 VAL A N 1
ATOM 1417 C CA . VAL A 1 179 ? 15.176 5.278 6.947 1.00 97.06 179 VAL A CA 1
ATOM 1418 C C . VAL A 1 179 ? 14.866 3.910 7.554 1.00 97.06 179 VAL A C 1
ATOM 1420 O O . VAL A 1 179 ? 15.625 3.377 8.363 1.00 97.06 179 VAL A O 1
ATOM 1423 N N . ILE A 1 180 ? 13.764 3.306 7.111 1.00 96.19 180 ILE A N 1
ATOM 1424 C CA . ILE A 1 180 ? 13.329 1.982 7.551 1.00 96.19 180 ILE A CA 1
ATOM 1425 C C . ILE A 1 180 ? 14.183 0.917 6.855 1.00 96.19 180 ILE A C 1
ATOM 1427 O O . ILE A 1 180 ? 14.238 0.837 5.626 1.00 96.19 180 ILE A O 1
ATOM 1431 N N . GLN A 1 181 ? 14.834 0.062 7.645 1.00 94.44 181 GLN A N 1
ATOM 1432 C CA . GLN A 1 181 ? 15.706 -1.014 7.162 1.00 94.44 181 GLN A CA 1
ATOM 1433 C C . GLN A 1 181 ? 14.898 -2.259 6.761 1.00 94.44 181 GLN A C 1
ATOM 1435 O O . GLN A 1 181 ? 14.922 -3.293 7.424 1.00 94.44 181 GLN A O 1
ATOM 1440 N N . ASP A 1 182 ? 14.149 -2.151 5.662 1.00 91.12 182 ASP A N 1
ATOM 1441 C CA . ASP A 1 182 ? 13.228 -3.176 5.150 1.00 91.12 182 ASP A CA 1
ATOM 1442 C C . ASP A 1 182 ? 13.615 -3.727 3.766 1.00 91.12 182 ASP A C 1
ATOM 1444 O O . ASP A 1 182 ? 12.804 -4.392 3.118 1.00 91.12 182 ASP A O 1
ATOM 1448 N N . ARG A 1 183 ? 14.856 -3.506 3.309 1.00 91.00 183 ARG A N 1
ATOM 1449 C CA . ARG A 1 183 ? 15.355 -3.934 1.986 1.00 91.00 183 ARG A CA 1
ATOM 1450 C C . ARG A 1 183 ? 15.033 -5.399 1.660 1.00 91.00 183 ARG A C 1
ATOM 1452 O O . ARG A 1 183 ? 14.591 -5.703 0.557 1.00 91.00 183 ARG A O 1
ATOM 1459 N N . SER A 1 184 ? 15.186 -6.307 2.624 1.00 88.50 184 SER A N 1
ATOM 1460 C CA . SER A 1 184 ? 14.882 -7.740 2.461 1.00 88.50 184 SER A CA 1
ATOM 1461 C C . SER A 1 184 ? 13.389 -8.059 2.288 1.00 88.50 184 SER A C 1
ATOM 1463 O O . SER A 1 184 ? 13.028 -9.190 1.981 1.00 88.50 184 SER A O 1
ATOM 1465 N N . ARG A 1 185 ? 12.498 -7.085 2.482 1.00 86.69 185 ARG A N 1
ATOM 1466 C CA . ARG A 1 185 ? 11.048 -7.206 2.260 1.00 86.69 185 ARG A CA 1
ATOM 1467 C C . ARG A 1 185 ? 10.614 -6.491 0.988 1.00 86.69 185 ARG A C 1
ATOM 1469 O O . ARG A 1 185 ? 9.770 -7.005 0.246 1.00 86.69 185 ARG A O 1
ATOM 1476 N N . VAL A 1 186 ? 11.168 -5.301 0.752 1.00 87.19 186 VAL A N 1
ATOM 1477 C CA . VAL A 1 186 ? 10.675 -4.379 -0.278 1.00 87.19 186 VAL A CA 1
ATOM 1478 C C . VAL A 1 186 ? 11.556 -4.292 -1.519 1.00 87.19 186 VAL A C 1
ATOM 1480 O O . VAL A 1 186 ? 11.040 -3.868 -2.544 1.00 87.19 186 VAL A O 1
ATOM 1483 N N . GLY A 1 187 ? 12.810 -4.740 -1.465 1.00 88.69 187 GLY A N 1
ATOM 1484 C CA . GLY A 1 187 ? 13.740 -4.704 -2.593 1.00 88.69 187 GLY A CA 1
ATOM 1485 C C . GLY A 1 187 ? 14.545 -3.408 -2.692 1.00 88.69 187 GLY A C 1
ATOM 1486 O O . GLY A 1 187 ? 14.611 -2.615 -1.751 1.00 88.69 187 GLY A O 1
ATOM 1487 N N . ASP A 1 188 ? 15.176 -3.223 -3.849 1.00 90.12 188 ASP A N 1
ATOM 1488 C CA . ASP A 1 188 ? 16.110 -2.126 -4.132 1.00 90.12 188 ASP A CA 1
ATOM 1489 C C . ASP A 1 188 ? 15.420 -0.916 -4.775 1.00 90.12 188 ASP A C 1
ATOM 1491 O O . ASP A 1 188 ? 16.052 0.111 -5.005 1.00 90.12 188 ASP A O 1
ATOM 1495 N N . HIS A 1 189 ? 14.118 -1.007 -5.045 1.00 91.19 189 HIS A N 1
ATOM 1496 C CA . HIS A 1 189 ? 13.351 0.034 -5.736 1.00 91.19 189 HIS A CA 1
ATOM 1497 C C . HIS A 1 189 ? 12.253 0.647 -4.869 1.00 91.19 189 HIS A C 1
ATOM 1499 O O . HIS A 1 189 ? 11.290 1.221 -5.382 1.00 91.19 189 HIS A O 1
ATOM 1505 N N . CYS A 1 190 ? 12.408 0.527 -3.551 1.00 94.38 190 CYS A N 1
ATOM 1506 C CA . CYS A 1 190 ? 11.517 1.088 -2.554 1.00 94.38 190 CYS A CA 1
ATOM 1507 C C . CYS A 1 190 ? 12.310 1.554 -1.335 1.00 94.38 190 CYS A C 1
ATOM 1509 O O . CYS A 1 190 ? 13.074 0.785 -0.742 1.00 94.38 190 CYS A O 1
ATOM 1511 N N . THR A 1 191 ? 12.050 2.792 -0.929 1.00 96.81 191 THR A N 1
ATOM 1512 C CA . THR A 1 191 ? 12.581 3.379 0.301 1.00 96.81 191 THR A CA 1
ATOM 1513 C C . THR A 1 191 ? 11.432 3.917 1.122 1.00 96.81 191 THR A C 1
ATOM 1515 O O . THR A 1 191 ? 10.589 4.653 0.602 1.00 96.81 191 THR A O 1
ATOM 1518 N N . SER A 1 192 ? 11.431 3.576 2.407 1.00 97.44 192 SER A N 1
ATOM 1519 C CA . SER A 1 192 ? 10.500 4.118 3.389 1.00 97.44 192 SER A CA 1
ATOM 1520 C C . SER A 1 192 ? 11.281 4.822 4.498 1.00 97.44 192 SER A C 1
ATOM 1522 O O . SER A 1 192 ? 12.360 4.363 4.871 1.00 97.44 192 SER A O 1
ATOM 1524 N N . TRP A 1 193 ? 10.748 5.911 5.041 1.00 97.88 193 TRP A N 1
ATOM 1525 C CA . TRP A 1 193 ? 11.313 6.603 6.202 1.00 97.88 193 TRP A CA 1
ATOM 1526 C C . TRP A 1 193 ? 10.199 7.212 7.055 1.00 97.88 193 TRP A C 1
ATOM 1528 O O . TRP A 1 193 ? 9.104 7.479 6.555 1.00 97.88 193 TRP A O 1
ATOM 1538 N N . MET A 1 194 ? 10.460 7.401 8.345 1.00 97.62 194 MET A N 1
ATOM 1539 C CA . MET A 1 194 ? 9.538 8.102 9.248 1.00 97.62 194 MET A CA 1
ATOM 1540 C C . MET A 1 194 ? 9.832 9.602 9.255 1.00 97.62 194 MET A C 1
ATOM 1542 O O . MET A 1 194 ? 10.985 10.002 9.088 1.00 97.62 194 MET A O 1
ATOM 1546 N N . GLY A 1 195 ? 8.822 10.443 9.468 1.00 94.75 195 GLY A N 1
ATOM 1547 C CA . GLY A 1 195 ? 9.075 11.836 9.832 1.00 94.75 195 GLY A CA 1
ATOM 1548 C C . GLY A 1 195 ? 9.822 11.930 11.165 1.00 94.75 195 GLY A C 1
ATOM 1549 O O . GLY A 1 195 ? 9.786 11.006 11.980 1.00 94.75 195 GLY A O 1
ATOM 1550 N N . SER A 1 196 ? 10.560 13.020 11.355 1.00 87.06 196 SER A N 1
ATOM 1551 C CA . SER A 1 196 ? 11.464 13.207 12.498 1.00 87.06 196 SER A CA 1
ATOM 1552 C C . SER A 1 196 ? 11.064 14.354 13.426 1.00 87.06 196 SER A C 1
ATOM 1554 O O . SER A 1 196 ? 11.609 14.447 14.521 1.00 87.06 196 SER A O 1
ATOM 1556 N N . SER A 1 197 ? 10.130 15.218 13.015 1.00 88.88 197 SER A N 1
ATOM 1557 C CA . SER A 1 197 ? 9.590 16.293 13.858 1.00 88.88 197 SER A CA 1
ATOM 1558 C C . SER A 1 197 ? 8.342 15.836 14.607 1.00 88.88 197 SER A C 1
ATOM 1560 O O . SER A 1 197 ? 7.696 14.871 14.200 1.00 88.88 197 SER A O 1
ATOM 1562 N N . ASP A 1 198 ? 7.946 16.558 15.654 1.00 87.19 198 ASP A N 1
ATOM 1563 C CA . ASP A 1 198 ? 6.705 16.261 16.378 1.00 87.19 198 ASP A CA 1
ATOM 1564 C C . ASP A 1 198 ? 5.463 16.260 15.476 1.00 87.19 198 ASP A C 1
ATOM 1566 O O . ASP A 1 198 ? 4.609 15.390 15.632 1.00 87.19 198 ASP A O 1
ATOM 1570 N N . ASP A 1 199 ? 5.425 17.137 14.469 1.00 87.50 199 ASP A N 1
ATOM 1571 C CA . ASP A 1 199 ? 4.327 17.227 13.496 1.00 87.50 199 ASP A CA 1
ATOM 1572 C C . ASP A 1 199 ? 4.335 16.112 12.435 1.00 87.50 199 ASP A C 1
ATOM 1574 O O . ASP A 1 199 ? 3.381 15.968 11.671 1.00 87.50 199 ASP A O 1
ATOM 1578 N N . THR A 1 200 ? 5.430 15.352 12.317 1.00 91.81 200 THR A N 1
ATOM 1579 C CA . THR A 1 200 ? 5.607 14.353 11.245 1.00 91.81 200 THR A CA 1
ATOM 1580 C C . THR A 1 200 ? 6.005 12.967 11.740 1.00 91.81 200 THR A C 1
ATOM 1582 O O . THR A 1 200 ? 6.035 12.030 10.942 1.00 91.81 200 THR A O 1
ATOM 1585 N N . LYS A 1 201 ? 6.273 12.783 13.039 1.00 92.69 201 LYS A N 1
ATOM 1586 C CA . LYS A 1 201 ? 6.698 11.499 13.630 1.00 92.69 201 LYS A CA 1
ATOM 1587 C C . LYS A 1 201 ? 5.686 10.369 13.433 1.00 92.69 201 LYS A C 1
ATOM 1589 O O . LYS A 1 201 ? 6.062 9.200 13.414 1.00 92.69 201 LYS A O 1
ATOM 1594 N N . ASN A 1 202 ? 4.416 10.711 13.233 1.00 94.06 202 ASN A N 1
ATOM 1595 C CA . ASN A 1 202 ? 3.325 9.793 12.910 1.00 94.06 202 ASN A CA 1
ATOM 1596 C C . ASN A 1 202 ? 3.074 9.650 11.396 1.00 94.06 202 ASN A C 1
ATOM 1598 O O . ASN A 1 202 ? 2.070 9.068 10.991 1.00 94.06 202 ASN A O 1
ATOM 1602 N N . ILE A 1 203 ? 3.961 10.162 10.542 1.00 97.75 203 ILE A N 1
ATOM 1603 C CA . ILE A 1 203 ? 3.864 10.043 9.087 1.00 97.75 203 ILE A CA 1
ATOM 1604 C C . ILE A 1 203 ? 4.998 9.151 8.594 1.00 97.75 203 ILE A C 1
ATOM 1606 O O . ILE A 1 203 ? 6.181 9.439 8.787 1.00 97.75 203 ILE A O 1
ATOM 1610 N N . ARG A 1 204 ? 4.639 8.067 7.905 1.00 98.19 204 ARG A N 1
ATOM 1611 C CA . ARG A 1 204 ? 5.593 7.261 7.141 1.00 98.19 204 ARG A CA 1
ATOM 1612 C C . ARG A 1 204 ? 5.551 7.677 5.686 1.00 98.19 204 ARG A C 1
ATOM 1614 O O . ARG A 1 204 ? 4.513 7.594 5.038 1.00 98.19 204 ARG A O 1
ATOM 1621 N N . TYR A 1 205 ? 6.706 8.024 5.157 1.00 98.25 205 TYR A N 1
ATOM 1622 C CA . TYR A 1 205 ? 6.908 8.348 3.759 1.00 98.25 205 TYR A CA 1
ATOM 1623 C C . TYR A 1 205 ? 7.455 7.129 3.031 1.00 98.25 205 TYR A C 1
ATOM 1625 O O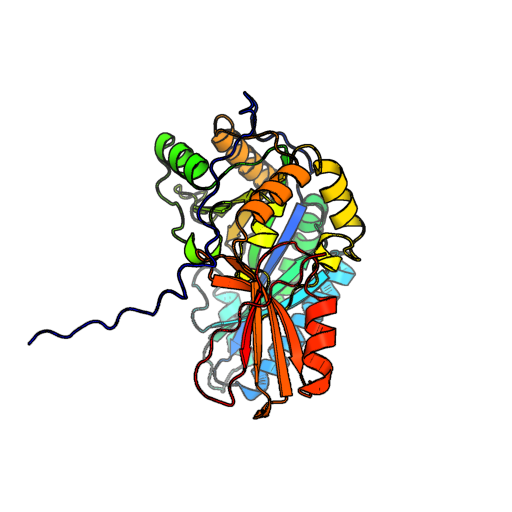 . TYR A 1 205 ? 8.257 6.369 3.578 1.00 98.25 205 TYR A O 1
ATOM 1633 N N . LYS A 1 206 ? 7.034 6.947 1.784 1.00 97.25 206 LYS A N 1
ATOM 1634 C CA . LYS A 1 206 ? 7.481 5.853 0.934 1.00 97.25 206 LYS A CA 1
ATOM 1635 C C . LYS A 1 206 ? 7.535 6.302 -0.519 1.00 97.25 206 LYS A C 1
ATOM 1637 O O . LYS A 1 206 ? 6.555 6.818 -1.054 1.00 97.25 206 LYS A O 1
ATOM 1642 N N . ILE A 1 207 ? 8.671 6.079 -1.171 1.00 96.69 207 ILE A N 1
ATOM 1643 C CA . ILE A 1 207 ? 8.861 6.296 -2.609 1.00 96.69 207 ILE A CA 1
ATOM 1644 C C . ILE A 1 207 ? 9.295 4.978 -3.243 1.00 96.69 207 ILE A C 1
ATOM 1646 O O . ILE A 1 207 ? 10.176 4.291 -2.722 1.00 96.69 207 ILE A O 1
ATOM 1650 N N . TYR A 1 208 ? 8.659 4.592 -4.347 1.00 94.50 208 TYR A N 1
ATOM 1651 C CA . TYR A 1 208 ? 9.015 3.354 -5.036 1.00 94.50 208 TYR A CA 1
ATOM 1652 C C . TYR A 1 208 ? 8.721 3.381 -6.529 1.00 94.50 208 TYR A C 1
ATOM 1654 O O . TYR A 1 208 ? 7.716 3.952 -6.959 1.00 94.50 208 TYR A O 1
ATOM 1662 N N . ASN A 1 209 ? 9.559 2.700 -7.314 1.00 91.25 209 ASN A N 1
ATOM 1663 C CA . ASN A 1 209 ? 9.299 2.440 -8.729 1.00 91.25 209 ASN A CA 1
ATOM 1664 C C . ASN A 1 209 ? 8.123 1.465 -8.842 1.00 91.25 209 ASN A C 1
ATOM 1666 O O . ASN A 1 209 ? 8.230 0.299 -8.461 1.00 91.25 209 ASN A O 1
ATOM 1670 N N . LYS A 1 210 ? 6.987 1.922 -9.373 1.00 85.19 210 LYS A N 1
ATOM 1671 C CA . LYS A 1 210 ? 5.748 1.138 -9.323 1.00 85.19 210 LYS A CA 1
ATOM 1672 C C . LYS A 1 210 ? 5.847 -0.176 -10.095 1.00 85.19 210 LYS A C 1
ATOM 1674 O O . LYS A 1 210 ? 5.317 -1.174 -9.615 1.00 85.19 210 LYS A O 1
ATOM 1679 N N . PHE A 1 211 ? 6.500 -0.179 -11.256 1.00 83.31 211 PHE A N 1
ATOM 1680 C CA . PHE A 1 211 ? 6.613 -1.371 -12.097 1.00 83.31 211 PHE A CA 1
ATOM 1681 C C . PHE A 1 211 ? 7.541 -2.402 -11.458 1.00 83.31 211 PHE A C 1
ATOM 1683 O O . PHE A 1 211 ? 7.132 -3.530 -11.187 1.00 83.31 211 PHE A O 1
ATOM 1690 N N . VAL A 1 212 ? 8.759 -1.986 -11.113 1.00 83.62 212 VAL A N 1
ATOM 1691 C CA . VAL A 1 212 ? 9.757 -2.883 -10.519 1.00 83.62 212 VAL A CA 1
ATOM 1692 C C . VAL A 1 212 ? 9.310 -3.395 -9.151 1.00 83.62 212 VAL A C 1
ATOM 1694 O O . VAL A 1 212 ? 9.500 -4.570 -8.847 1.00 83.62 212 VAL A O 1
ATOM 1697 N N . GLN A 1 213 ? 8.612 -2.582 -8.354 1.00 83.62 213 GLN A N 1
ATOM 1698 C CA . GLN A 1 213 ? 8.115 -3.015 -7.048 1.00 83.62 213 GLN A CA 1
ATOM 1699 C C . GLN A 1 213 ? 7.126 -4.184 -7.139 1.00 83.62 213 GLN A C 1
ATOM 1701 O O . GLN A 1 213 ? 7.089 -5.037 -6.248 1.00 83.62 213 GLN A O 1
ATOM 1706 N N . ILE A 1 214 ? 6.347 -4.269 -8.225 1.00 77.56 214 ILE A N 1
ATOM 1707 C CA . ILE A 1 214 ? 5.470 -5.420 -8.484 1.00 77.56 214 ILE A CA 1
ATOM 1708 C C . ILE A 1 214 ? 6.302 -6.687 -8.710 1.00 77.56 214 ILE A C 1
ATOM 1710 O O . ILE A 1 214 ? 5.867 -7.774 -8.325 1.00 77.56 214 ILE A O 1
ATOM 1714 N N . LEU A 1 215 ? 7.509 -6.567 -9.261 1.00 77.88 215 LEU A N 1
ATOM 1715 C CA . LEU A 1 215 ? 8.423 -7.680 -9.514 1.00 77.88 215 LEU A CA 1
ATOM 1716 C C . LEU A 1 215 ? 9.274 -8.046 -8.287 1.00 77.88 215 LEU A C 1
ATOM 1718 O O . LEU A 1 215 ? 9.589 -9.222 -8.119 1.00 77.88 215 LEU A O 1
ATOM 1722 N N . GLU A 1 216 ? 9.605 -7.088 -7.413 1.00 77.88 216 GLU A N 1
ATOM 1723 C CA . GLU A 1 216 ? 10.497 -7.300 -6.259 1.00 77.88 216 GLU A CA 1
ATOM 1724 C C . GLU A 1 216 ? 9.761 -7.638 -4.956 1.00 77.88 216 GLU A C 1
ATOM 1726 O O . GLU A 1 216 ? 10.158 -8.559 -4.247 1.00 77.88 216 GLU A O 1
ATOM 1731 N N . SER A 1 217 ? 8.676 -6.939 -4.614 1.00 73.38 217 SER A N 1
ATOM 1732 C CA . SER A 1 217 ? 8.131 -6.987 -3.249 1.00 73.38 217 SER A CA 1
ATOM 1733 C C . SER A 1 217 ? 7.366 -8.273 -2.933 1.00 73.38 217 SER A C 1
ATOM 1735 O O . SER A 1 217 ? 6.333 -8.567 -3.552 1.00 73.38 217 SER A O 1
ATOM 1737 N N . ALA A 1 218 ? 7.839 -9.025 -1.935 1.00 59.50 218 ALA A N 1
ATOM 1738 C CA . ALA A 1 218 ? 7.198 -10.254 -1.457 1.00 59.50 218 ALA A CA 1
ATOM 1739 C C . ALA A 1 218 ? 5.849 -9.996 -0.758 1.00 59.50 218 ALA A C 1
ATOM 1741 O O . ALA A 1 218 ? 5.008 -10.890 -0.674 1.00 59.50 218 ALA A O 1
ATOM 1742 N N . GLU A 1 219 ? 5.607 -8.761 -0.304 1.00 54.28 219 GLU A N 1
ATOM 1743 C CA . GLU A 1 219 ? 4.366 -8.366 0.374 1.00 54.28 219 GLU A CA 1
ATOM 1744 C C . GLU A 1 219 ? 3.145 -8.414 -0.544 1.00 54.28 219 GLU A C 1
ATOM 1746 O O . GLU A 1 219 ? 2.018 -8.548 -0.072 1.00 54.28 219 GLU A O 1
ATOM 1751 N N . VAL A 1 220 ? 3.359 -8.360 -1.861 1.00 51.88 220 VAL A N 1
ATOM 1752 C CA . VAL A 1 220 ? 2.261 -8.373 -2.826 1.00 51.88 220 VAL A CA 1
ATOM 1753 C C . VAL A 1 220 ? 1.661 -9.779 -2.961 1.00 51.88 220 VAL A C 1
ATOM 1755 O O . VAL A 1 220 ? 0.458 -9.868 -3.191 1.00 51.88 220 VAL A O 1
ATOM 1758 N N . ARG A 1 221 ? 2.439 -10.873 -2.803 1.00 54.81 221 ARG A N 1
ATOM 1759 C CA . ARG A 1 221 ? 1.965 -12.279 -2.909 1.00 54.81 221 ARG A CA 1
ATOM 1760 C C . ARG A 1 221 ? 2.906 -13.246 -2.163 1.00 54.81 221 ARG A C 1
ATOM 1762 O O . ARG A 1 221 ? 4.047 -13.424 -2.573 1.00 54.81 221 ARG A O 1
ATOM 1769 N N . LYS A 1 222 ? 2.421 -13.885 -1.085 1.00 43.69 222 LYS A N 1
ATOM 1770 C CA . LYS A 1 222 ? 3.207 -14.797 -0.217 1.00 43.69 222 LYS A CA 1
ATOM 1771 C C . LYS A 1 222 ? 3.373 -16.233 -0.757 1.00 43.69 222 LYS A C 1
ATOM 1773 O O . LYS A 1 222 ? 4.197 -16.975 -0.232 1.00 43.69 222 LYS A O 1
ATOM 1778 N N . SER A 1 223 ? 2.610 -16.650 -1.771 1.00 47.28 223 SER A N 1
ATOM 1779 C CA . SER A 1 223 ? 2.651 -18.004 -2.354 1.00 47.28 223 SER A CA 1
ATOM 1780 C C . SER A 1 223 ? 3.247 -18.015 -3.768 1.00 47.28 223 SER A C 1
ATOM 1782 O O . SER A 1 223 ? 3.232 -16.998 -4.459 1.00 47.28 223 SER A O 1
ATOM 1784 N N . LEU A 1 224 ? 3.761 -19.174 -4.212 1.00 46.12 224 LEU A N 1
ATOM 1785 C CA . LEU A 1 224 ? 4.132 -19.394 -5.615 1.00 46.12 224 LEU A CA 1
ATOM 1786 C C . LEU A 1 224 ? 2.852 -19.295 -6.465 1.00 46.12 224 LEU A C 1
ATOM 1788 O O . LEU A 1 224 ? 2.004 -20.186 -6.410 1.00 46.12 224 LEU A O 1
ATOM 1792 N N . GLY A 1 225 ? 2.684 -18.183 -7.178 1.00 53.88 225 GLY A N 1
ATOM 1793 C CA . GLY A 1 225 ? 1.483 -17.914 -7.963 1.00 53.88 225 GLY A CA 1
ATOM 1794 C C . GLY A 1 225 ? 1.328 -16.446 -8.349 1.00 53.88 225 GLY A C 1
ATOM 1795 O O . GLY A 1 225 ? 0.849 -15.616 -7.573 1.00 53.88 225 GLY A O 1
ATOM 1796 N N . SER A 1 226 ? 1.668 -16.141 -9.594 1.00 56.06 226 SER A N 1
ATOM 1797 C CA . SER A 1 226 ? 1.476 -14.830 -10.203 1.00 56.06 226 SER A CA 1
ATOM 1798 C C . SER A 1 226 ? 1.437 -15.015 -11.712 1.00 56.06 226 SER A C 1
ATOM 1800 O O . SER A 1 226 ? 2.369 -15.511 -12.331 1.00 56.06 226 SER A O 1
ATOM 1802 N N . ARG A 1 227 ? 0.283 -14.706 -12.281 1.00 57.91 227 ARG A N 1
ATOM 1803 C CA . ARG A 1 227 ? -0.007 -14.829 -13.701 1.00 57.91 227 ARG A CA 1
ATOM 1804 C C . ARG A 1 227 ? 0.731 -13.714 -14.439 1.00 57.91 227 ARG A C 1
ATOM 1806 O O . ARG A 1 227 ? 0.386 -12.557 -14.207 1.00 57.91 227 ARG A O 1
ATOM 1813 N N . MET A 1 228 ? 1.721 -14.030 -15.286 1.00 59.28 228 MET A N 1
ATOM 1814 C CA . MET A 1 228 ? 2.380 -12.993 -16.108 1.00 59.28 228 MET A CA 1
ATOM 1815 C C . MET A 1 228 ? 1.370 -12.289 -17.010 1.00 59.28 228 MET A C 1
ATOM 1817 O O . MET A 1 228 ? 1.474 -11.086 -17.210 1.00 59.28 228 MET A O 1
ATOM 1821 N N . GLU A 1 229 ? 0.344 -13.013 -17.466 1.00 57.06 229 GLU A N 1
ATOM 1822 C CA . GLU A 1 229 ? -0.831 -12.431 -18.120 1.00 57.06 229 GLU A CA 1
ATOM 1823 C C . GLU A 1 229 ? -1.443 -11.300 -17.281 1.00 57.06 229 GLU A C 1
ATOM 1825 O O . GLU A 1 229 ? -1.757 -10.272 -17.841 1.00 57.06 229 GLU A O 1
ATOM 1830 N N . GLY A 1 230 ? -1.477 -11.378 -15.948 1.00 57.72 230 GLY A N 1
ATOM 1831 C CA . GLY A 1 230 ? -1.955 -10.285 -15.091 1.00 57.72 230 GLY A CA 1
ATOM 1832 C C . GLY A 1 230 ? -0.993 -9.094 -14.962 1.00 57.72 230 GLY A C 1
ATOM 1833 O O . GLY A 1 230 ? -1.363 -8.087 -14.375 1.00 57.72 230 GLY A O 1
ATOM 1834 N N . LEU A 1 231 ? 0.241 -9.193 -15.468 1.00 57.72 231 LEU A N 1
ATOM 1835 C CA . LEU A 1 231 ? 1.149 -8.046 -15.630 1.00 57.72 231 LEU A CA 1
ATOM 1836 C C . LEU A 1 231 ? 0.992 -7.380 -17.006 1.00 57.72 231 LEU A C 1
ATOM 1838 O O . LEU A 1 231 ? 1.294 -6.198 -17.144 1.00 57.72 231 LEU A O 1
ATOM 1842 N N . VAL A 1 232 ? 0.543 -8.140 -18.010 1.00 53.56 232 VAL A N 1
ATOM 1843 C CA . VAL A 1 232 ? 0.441 -7.718 -19.420 1.00 53.56 232 VAL A CA 1
ATOM 1844 C C . VAL A 1 232 ? -0.999 -7.338 -19.805 1.00 53.56 232 VAL A C 1
ATOM 1846 O O . VAL A 1 232 ? -1.218 -6.465 -20.638 1.00 53.56 232 VAL A O 1
ATOM 1849 N N . ALA A 1 233 ? -1.977 -7.968 -19.167 1.00 52.28 233 ALA A N 1
ATOM 1850 C CA . ALA A 1 233 ? -3.413 -7.891 -19.385 1.00 52.28 233 ALA A CA 1
ATOM 1851 C C . ALA A 1 233 ? -4.119 -8.064 -18.025 1.00 52.28 233 ALA A C 1
ATOM 1853 O O . ALA A 1 233 ? -4.670 -9.116 -17.709 1.00 52.28 233 ALA A O 1
ATOM 1854 N N . ASP A 1 234 ? -4.035 -7.036 -17.178 1.00 56.94 234 ASP A N 1
ATOM 1855 C CA . ASP A 1 234 ? -4.846 -6.964 -15.959 1.00 56.94 234 ASP A CA 1
ATOM 1856 C C . ASP A 1 234 ? -6.296 -6.598 -16.334 1.00 56.94 234 ASP A C 1
ATOM 1858 O O . ASP A 1 234 ? -6.530 -5.697 -17.150 1.00 56.94 234 ASP A O 1
ATOM 1862 N N . ASP A 1 235 ? -7.273 -7.270 -15.721 1.00 52.16 235 ASP A N 1
ATOM 1863 C CA . ASP A 1 235 ? -8.700 -6.965 -15.876 1.00 52.16 235 ASP A CA 1
ATOM 1864 C C . ASP A 1 235 ? -9.046 -5.564 -15.327 1.00 52.16 235 ASP A C 1
ATOM 1866 O O . ASP A 1 235 ? -10.067 -4.968 -15.699 1.00 52.16 235 ASP A O 1
ATOM 1870 N N . ASP A 1 236 ? -8.183 -4.979 -14.481 1.00 63.03 236 ASP A N 1
ATOM 1871 C CA . ASP A 1 236 ? -8.283 -3.573 -14.091 1.00 63.03 236 ASP A CA 1
ATOM 1872 C C . ASP A 1 236 ? -7.845 -2.636 -15.232 1.00 63.03 236 ASP A C 1
ATOM 1874 O O . ASP A 1 236 ? -6.722 -2.117 -15.302 1.00 63.03 236 ASP A O 1
ATOM 1878 N N . LYS A 1 237 ? -8.814 -2.319 -16.097 1.00 65.81 237 LYS A N 1
ATOM 1879 C CA . LYS A 1 237 ? -8.673 -1.350 -17.197 1.00 65.81 237 LYS A CA 1
ATOM 1880 C C . LYS A 1 237 ? -8.087 -0.001 -16.754 1.00 65.81 237 LYS A C 1
ATOM 1882 O O . LYS A 1 237 ? -7.404 0.649 -17.545 1.00 65.81 237 LYS A O 1
ATOM 1887 N N . ARG A 1 238 ? -8.340 0.465 -15.520 1.00 65.00 238 ARG A N 1
ATOM 1888 C CA . ARG A 1 238 ? -7.827 1.766 -15.039 1.00 65.00 238 ARG A CA 1
ATOM 1889 C C . ARG A 1 238 ? -6.363 1.684 -14.638 1.00 65.00 238 ARG A C 1
ATOM 1891 O O . ARG A 1 238 ? -5.629 2.655 -14.854 1.00 65.00 238 ARG A O 1
ATOM 1898 N N . PHE A 1 239 ? -5.959 0.566 -14.045 1.00 66.50 239 PHE A N 1
ATOM 1899 C CA . PHE A 1 239 ? -4.565 0.285 -13.733 1.00 66.50 239 PHE A CA 1
ATOM 1900 C C . PHE A 1 239 ? -3.744 0.143 -15.019 1.00 66.50 239 PHE A C 1
ATOM 1902 O O . PHE A 1 239 ? -2.769 0.882 -15.193 1.00 66.50 239 PHE A O 1
ATOM 1909 N N . MET A 1 240 ? -4.213 -0.665 -15.976 1.00 68.50 240 MET A N 1
ATOM 1910 C CA . MET A 1 240 ? -3.560 -0.830 -17.281 1.00 68.50 240 MET A CA 1
ATOM 1911 C C . MET A 1 240 ? -3.451 0.490 -18.043 1.00 68.50 240 MET A C 1
ATOM 1913 O O . MET A 1 240 ? -2.364 0.864 -18.478 1.00 68.50 240 MET A O 1
ATOM 1917 N N . ALA A 1 241 ? -4.527 1.280 -18.113 1.00 72.56 241 ALA A N 1
ATOM 1918 C CA . ALA A 1 241 ? -4.491 2.596 -18.755 1.00 72.56 241 ALA A CA 1
ATOM 1919 C C . ALA A 1 241 ? -3.497 3.571 -18.096 1.00 72.56 241 ALA A C 1
ATOM 1921 O O . ALA A 1 241 ? -3.092 4.562 -18.703 1.00 72.56 241 ALA A O 1
ATOM 1922 N N . ARG A 1 242 ? -3.112 3.365 -16.832 1.00 71.38 242 ARG A N 1
ATOM 1923 C CA . ARG A 1 242 ? -2.066 4.171 -16.192 1.00 71.38 242 ARG A CA 1
ATOM 1924 C C . ARG A 1 242 ? -0.678 3.671 -16.525 1.00 71.38 242 ARG A C 1
ATOM 1926 O O . ARG A 1 242 ? 0.149 4.497 -16.892 1.00 71.38 242 ARG A O 1
ATOM 1933 N N . LEU A 1 243 ? -0.443 2.368 -16.405 1.00 71.12 243 LEU A N 1
ATOM 1934 C CA . LEU A 1 243 ? 0.846 1.797 -16.773 1.00 71.12 243 LEU A CA 1
ATOM 1935 C C . LEU A 1 243 ? 1.177 2.133 -18.231 1.00 71.12 243 LEU A C 1
ATOM 1937 O O . LEU A 1 243 ? 2.255 2.642 -18.507 1.00 71.12 243 LEU A O 1
ATOM 1941 N N . LEU A 1 244 ? 0.207 1.996 -19.138 1.00 76.25 244 LEU A N 1
ATOM 1942 C CA . LEU A 1 244 ? 0.370 2.358 -20.547 1.00 76.25 244 LEU A CA 1
ATOM 1943 C C . LEU A 1 244 ? 0.706 3.840 -20.758 1.00 76.25 244 LEU A C 1
ATOM 1945 O O . LEU A 1 244 ? 1.504 4.157 -21.631 1.00 76.25 244 LEU A O 1
ATOM 1949 N N . ARG A 1 245 ? 0.164 4.751 -19.939 1.00 80.19 245 ARG A N 1
ATOM 1950 C CA . ARG A 1 245 ? 0.509 6.185 -20.003 1.00 80.19 245 ARG A CA 1
ATOM 1951 C C . ARG A 1 245 ? 1.932 6.500 -19.543 1.00 80.19 245 ARG A C 1
ATOM 1953 O O . ARG A 1 245 ? 2.446 7.556 -19.891 1.00 80.19 245 ARG A O 1
ATOM 1960 N N . HIS A 1 246 ? 2.541 5.622 -18.751 1.00 78.69 246 HIS A N 1
ATOM 1961 C CA . HIS A 1 246 ? 3.905 5.771 -18.240 1.00 78.69 246 HIS A CA 1
ATOM 1962 C C . HIS A 1 246 ? 4.897 4.813 -18.883 1.00 78.69 246 HIS A C 1
ATOM 1964 O O . HIS A 1 246 ? 6.056 4.792 -18.477 1.00 78.69 246 HIS A O 1
ATOM 1970 N N . LYS A 1 247 ? 4.466 4.023 -19.870 1.00 82.38 247 LYS A N 1
ATOM 1971 C CA . LYS A 1 247 ? 5.279 2.939 -20.416 1.00 82.38 247 LYS A CA 1
ATOM 1972 C C . LYS A 1 247 ? 6.618 3.435 -20.955 1.00 82.38 247 LYS A C 1
ATOM 1974 O O . LYS A 1 247 ? 7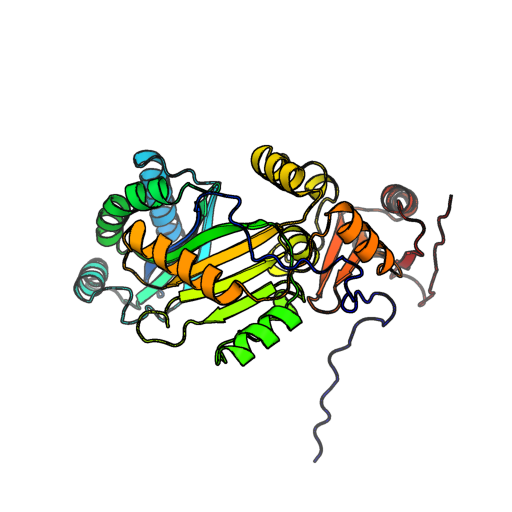.603 2.734 -20.795 1.00 82.38 247 LYS A O 1
ATOM 1979 N N . ASP A 1 248 ? 6.649 4.652 -21.497 1.00 86.12 248 ASP A N 1
ATOM 1980 C CA . ASP A 1 248 ? 7.832 5.238 -22.130 1.00 86.12 248 ASP A CA 1
ATOM 1981 C C . ASP A 1 248 ? 8.765 5.947 -21.132 1.00 86.12 248 ASP A C 1
ATOM 1983 O O . ASP A 1 248 ? 9.902 6.235 -21.476 1.00 86.12 248 ASP A O 1
ATOM 1987 N N . HIS A 1 249 ? 8.309 6.215 -19.899 1.00 85.75 249 HIS A N 1
ATOM 1988 C CA . HIS A 1 249 ? 9.043 7.057 -18.936 1.00 85.75 249 HIS A CA 1
ATOM 1989 C C . HIS A 1 249 ? 9.239 6.463 -17.542 1.00 85.75 249 HIS A C 1
ATOM 1991 O O . HIS A 1 249 ? 9.959 7.009 -16.700 1.00 85.75 249 HIS A O 1
ATOM 1997 N N . GLY A 1 250 ? 8.509 5.396 -17.245 1.00 87.25 250 GLY A N 1
ATOM 1998 C CA . GLY A 1 250 ? 8.432 4.859 -15.905 1.00 87.25 250 GLY A CA 1
ATOM 1999 C C . GLY A 1 250 ? 7.605 5.732 -14.960 1.00 87.25 250 GLY A C 1
ATOM 2000 O O . GLY A 1 250 ? 7.117 6.823 -15.288 1.00 87.25 250 GLY A O 1
ATOM 2001 N N . MET A 1 251 ? 7.397 5.210 -13.752 1.00 89.69 251 MET A N 1
ATOM 2002 C CA . MET A 1 251 ? 6.585 5.873 -12.736 1.00 89.69 251 MET A CA 1
ATOM 2003 C C . MET A 1 251 ? 7.062 5.505 -11.339 1.00 89.69 251 MET A C 1
ATOM 2005 O O . MET A 1 251 ? 7.150 4.321 -10.998 1.00 89.69 251 MET A O 1
ATOM 2009 N N . SER A 1 252 ? 7.261 6.525 -10.513 1.00 93.44 252 SER A N 1
ATOM 2010 C CA . SER A 1 252 ? 7.393 6.367 -9.070 1.00 93.44 252 SER A CA 1
ATOM 2011 C C . SER A 1 252 ? 6.088 6.714 -8.379 1.00 93.44 252 SER A C 1
ATOM 2013 O O . SER A 1 252 ? 5.331 7.577 -8.823 1.00 93.44 252 SER A O 1
ATOM 2015 N N . ARG A 1 253 ? 5.829 6.059 -7.257 1.00 93.94 253 ARG A N 1
ATOM 2016 C CA . ARG A 1 253 ? 4.714 6.381 -6.379 1.00 93.94 253 ARG A CA 1
ATOM 2017 C C . ARG A 1 253 ? 5.249 6.946 -5.078 1.00 93.94 253 ARG A C 1
ATOM 2019 O O . ARG A 1 253 ? 6.031 6.275 -4.412 1.00 93.94 253 ARG A O 1
ATOM 2026 N N . LEU A 1 254 ? 4.807 8.157 -4.747 1.00 97.00 254 LEU A N 1
ATOM 2027 C CA . LEU A 1 254 ? 5.007 8.776 -3.444 1.00 97.00 254 LEU A CA 1
ATOM 2028 C C . LEU A 1 254 ? 3.759 8.516 -2.598 1.00 97.00 254 LEU A C 1
ATOM 2030 O O . LEU A 1 254 ? 2.657 8.925 -2.966 1.00 97.00 254 LEU A O 1
ATOM 2034 N N . GLU A 1 255 ? 3.938 7.804 -1.497 1.00 97.25 255 GLU A N 1
ATOM 2035 C CA . GLU A 1 255 ? 2.896 7.330 -0.591 1.00 97.25 255 GLU A CA 1
ATOM 2036 C C . GLU A 1 255 ? 3.235 7.803 0.823 1.00 97.25 255 GLU A C 1
ATOM 2038 O O . GLU A 1 255 ? 4.348 7.588 1.302 1.00 97.25 255 GLU A O 1
ATOM 2043 N N . LEU A 1 256 ? 2.295 8.495 1.459 1.00 98.31 256 LEU A N 1
ATOM 2044 C CA . LEU A 1 256 ? 2.381 8.928 2.848 1.00 98.31 256 LEU A CA 1
ATOM 2045 C C . LEU A 1 256 ? 1.294 8.199 3.634 1.00 98.31 256 LEU A C 1
ATOM 2047 O O . LEU A 1 256 ? 0.108 8.362 3.341 1.00 98.31 256 LEU A O 1
ATOM 2051 N N . THR A 1 257 ? 1.705 7.417 4.626 1.00 98.19 257 THR A N 1
ATOM 2052 C CA . THR A 1 257 ? 0.814 6.800 5.610 1.00 98.19 257 THR A CA 1
ATOM 2053 C C . THR A 1 257 ? 0.753 7.711 6.826 1.00 98.19 257 THR A C 1
ATOM 2055 O O . THR A 1 257 ? 1.783 7.958 7.452 1.00 98.19 257 THR A O 1
ATOM 2058 N N . PHE A 1 258 ? -0.435 8.203 7.154 1.00 97.62 258 PHE A N 1
ATOM 2059 C CA . PHE A 1 258 ? -0.679 9.027 8.336 1.00 97.62 258 PHE A CA 1
ATOM 2060 C C . PHE A 1 258 ? -1.247 8.135 9.432 1.00 97.62 258 PHE A C 1
ATOM 2062 O O . PHE A 1 258 ? -2.344 7.611 9.253 1.00 97.62 258 PHE A O 1
ATOM 2069 N N . TYR A 1 259 ? -0.507 7.957 10.524 1.00 95.56 259 TYR A N 1
ATOM 2070 C CA . TYR A 1 259 ? -0.947 7.212 11.701 1.00 95.56 259 TYR A CA 1
ATOM 2071 C C . TYR A 1 259 ? -1.681 8.137 12.675 1.00 95.56 259 TYR A C 1
ATOM 2073 O O . TYR A 1 259 ? -1.213 9.238 12.973 1.00 95.56 259 TYR A O 1
ATOM 2081 N N . GLY A 1 260 ? -2.826 7.686 13.174 1.00 92.81 260 GLY A N 1
ATOM 2082 C CA . GLY A 1 260 ? -3.632 8.399 14.157 1.00 92.81 260 GLY A CA 1
ATOM 2083 C C . GLY A 1 260 ? -5.135 8.312 13.894 1.00 92.81 260 GLY A C 1
ATOM 2084 O O . GLY A 1 260 ? -5.595 8.022 12.789 1.00 92.81 260 GLY A O 1
ATOM 2085 N N . SER A 1 261 ? -5.904 8.618 14.939 1.00 91.75 261 SER A N 1
ATOM 2086 C CA . SER A 1 261 ? -7.372 8.614 14.927 1.00 91.75 261 SER A CA 1
ATOM 2087 C C . SER A 1 261 ? -8.001 9.889 14.356 1.00 91.75 261 SER A C 1
ATOM 2089 O O . SER A 1 261 ? -9.212 9.930 14.111 1.00 91.75 261 SER A O 1
ATOM 2091 N N . ALA A 1 262 ? -7.192 10.924 14.116 1.00 91.62 262 ALA A N 1
ATOM 2092 C CA . ALA A 1 262 ? -7.621 12.196 13.554 1.00 91.62 262 ALA A CA 1
ATOM 2093 C C . ALA A 1 262 ? -7.549 12.202 12.019 1.00 91.62 262 ALA A C 1
ATOM 2095 O O . ALA A 1 262 ? -6.550 11.811 11.414 1.00 91.62 262 ALA A O 1
ATOM 2096 N N . LEU A 1 263 ? -8.606 12.711 11.385 1.00 95.50 263 LEU A N 1
ATOM 2097 C CA . LEU A 1 263 ? -8.628 12.987 9.951 1.00 95.50 263 LEU A CA 1
ATOM 2098 C C . LEU A 1 263 ? -8.115 14.411 9.709 1.00 95.50 263 LEU A C 1
ATOM 2100 O O . LEU A 1 263 ? -8.673 15.365 10.248 1.00 95.50 263 LEU A O 1
ATOM 2104 N N . LEU A 1 264 ? -7.082 14.570 8.879 1.00 96.25 264 LEU A N 1
ATOM 2105 C CA . LEU A 1 264 ? -6.601 15.899 8.496 1.00 96.25 264 LEU A CA 1
ATOM 2106 C C . LEU A 1 264 ? -7.533 16.546 7.466 1.00 96.25 264 LEU A C 1
ATOM 2108 O O . LEU A 1 264 ? -8.274 15.878 6.734 1.00 96.25 264 LEU A O 1
ATOM 2112 N N . SER A 1 265 ? -7.441 17.871 7.351 1.00 97.31 265 SER A N 1
ATOM 2113 C CA . SER A 1 265 ? -8.057 18.583 6.236 1.00 97.31 265 SER A CA 1
ATOM 2114 C C . SER A 1 265 ? -7.433 18.144 4.905 1.00 97.31 265 SER A C 1
ATOM 2116 O O . SER A 1 265 ? -6.292 17.673 4.833 1.00 97.31 265 SER A O 1
ATOM 2118 N N . LEU A 1 266 ? -8.178 18.325 3.810 1.00 97.50 266 LEU A N 1
ATOM 2119 C CA . LEU A 1 266 ? -7.660 18.042 2.472 1.00 97.50 266 LEU A CA 1
ATOM 2120 C C . LEU A 1 266 ? -6.367 18.826 2.189 1.00 97.50 266 LEU A C 1
ATOM 2122 O O . LEU A 1 266 ? -5.455 18.273 1.575 1.00 97.50 266 LEU A O 1
ATOM 2126 N N . ASP A 1 267 ? -6.293 20.079 2.635 1.00 97.88 267 ASP A N 1
ATOM 2127 C CA . ASP A 1 267 ? -5.130 20.941 2.426 1.00 97.88 267 ASP A CA 1
ATOM 2128 C C . ASP A 1 267 ? -3.938 20.493 3.273 1.00 97.88 267 ASP A C 1
ATOM 2130 O O . ASP A 1 267 ? -2.822 20.465 2.759 1.00 97.88 267 ASP A O 1
ATOM 2134 N N . GLY A 1 268 ? -4.174 20.013 4.500 1.00 97.31 268 GLY A N 1
ATOM 2135 C CA . GLY A 1 268 ? -3.136 19.394 5.328 1.00 97.31 268 GLY A CA 1
ATOM 2136 C C . GLY A 1 268 ? -2.487 18.199 4.627 1.00 97.31 268 GLY A C 1
ATOM 2137 O O . GLY A 1 268 ? -1.269 18.155 4.452 1.00 97.31 268 GLY A O 1
ATOM 2138 N N . TYR A 1 269 ? -3.293 17.271 4.096 1.00 97.56 269 TYR A N 1
ATOM 2139 C CA . TYR A 1 269 ? -2.758 16.151 3.311 1.00 97.56 269 TYR A CA 1
ATOM 2140 C C . TYR A 1 269 ? -1.997 16.610 2.059 1.00 97.56 269 TYR A C 1
ATOM 2142 O O . TYR A 1 269 ? -0.986 16.010 1.690 1.00 97.56 269 TYR A O 1
ATOM 2150 N N . GLN A 1 270 ? -2.474 17.658 1.378 1.00 97.19 270 GLN A N 1
ATOM 2151 C CA . GLN A 1 270 ? -1.805 18.185 0.187 1.00 97.19 270 GLN A CA 1
ATOM 2152 C C . GLN A 1 270 ? -0.464 18.847 0.506 1.00 97.19 270 GLN A C 1
ATOM 2154 O O . GLN A 1 270 ? 0.463 18.672 -0.291 1.00 97.19 270 GLN A O 1
ATOM 2159 N N . ALA A 1 271 ? -0.373 19.568 1.626 1.00 97.19 271 ALA A N 1
ATOM 2160 C CA . ALA A 1 271 ? 0.841 20.219 2.102 1.00 97.19 271 ALA A CA 1
ATOM 2161 C C . ALA A 1 271 ? 1.933 19.178 2.371 1.00 97.19 271 ALA A C 1
ATOM 2163 O O . ALA A 1 271 ? 2.950 19.187 1.682 1.00 97.19 271 ALA A O 1
ATOM 2164 N N . HIS A 1 272 ? 1.661 18.163 3.198 1.00 97.06 272 HIS A N 1
ATOM 2165 C CA . HIS A 1 272 ? 2.644 17.111 3.489 1.00 97.06 272 HIS A CA 1
ATOM 2166 C C . HIS A 1 272 ? 3.141 16.373 2.234 1.00 97.06 272 HIS A C 1
ATOM 2168 O O . HIS A 1 272 ? 4.327 16.068 2.104 1.00 97.06 272 HIS A O 1
ATOM 2174 N N . LEU A 1 273 ? 2.255 16.100 1.268 1.00 95.75 273 LEU A N 1
ATOM 2175 C CA . LEU A 1 273 ? 2.643 15.481 -0.007 1.00 95.75 273 LEU A CA 1
ATOM 2176 C C . LEU A 1 273 ? 3.450 16.431 -0.907 1.00 95.75 273 LEU A C 1
ATOM 2178 O O . LEU A 1 273 ? 4.240 15.974 -1.738 1.00 95.75 273 LEU A O 1
ATOM 2182 N N . ALA A 1 274 ? 3.223 17.743 -0.809 1.00 95.19 274 ALA A N 1
ATOM 2183 C CA . ALA A 1 274 ? 4.019 18.746 -1.503 1.00 95.19 274 ALA A CA 1
ATOM 2184 C C . ALA A 1 274 ? 5.415 18.864 -0.881 1.00 95.19 274 ALA A C 1
ATOM 2186 O O . ALA A 1 274 ? 6.385 18.841 -1.639 1.00 95.19 274 ALA A O 1
ATOM 2187 N N . ASP A 1 275 ? 5.506 18.876 0.448 1.00 95.50 275 ASP A N 1
ATOM 2188 C CA . ASP A 1 275 ? 6.756 18.949 1.206 1.00 95.50 275 ASP A CA 1
ATOM 2189 C C . ASP A 1 275 ? 7.622 17.715 0.963 1.00 95.50 275 ASP A C 1
ATOM 2191 O O . ASP A 1 275 ? 8.789 17.833 0.599 1.00 95.50 275 ASP A O 1
ATOM 2195 N N . ALA A 1 276 ? 7.031 16.517 1.019 1.00 95.69 276 ALA A N 1
ATOM 2196 C CA . ALA A 1 276 ? 7.727 15.272 0.692 1.00 95.69 276 ALA A CA 1
ATOM 2197 C C . ALA A 1 276 ? 8.297 15.278 -0.737 1.00 95.69 276 ALA A C 1
ATOM 2199 O O . ALA A 1 276 ? 9.395 14.786 -0.994 1.00 95.69 276 ALA A O 1
ATOM 2200 N N . ARG A 1 277 ? 7.563 15.859 -1.693 1.00 94.94 277 ARG A N 1
ATOM 2201 C CA . ARG A 1 277 ? 8.044 16.001 -3.072 1.00 94.94 277 ARG A CA 1
ATOM 2202 C C . ARG A 1 277 ? 9.134 17.070 -3.188 1.00 94.94 277 ARG A C 1
ATOM 2204 O O . ARG A 1 277 ? 10.044 16.898 -3.992 1.00 94.94 277 ARG A O 1
ATOM 2211 N N . ALA A 1 278 ? 9.025 18.168 -2.441 1.00 94.38 278 ALA A N 1
ATOM 2212 C CA . ALA A 1 278 ? 10.026 19.230 -2.408 1.00 94.38 278 ALA A CA 1
ATOM 2213 C C . ALA A 1 278 ? 11.349 18.716 -1.826 1.00 94.38 278 ALA A C 1
ATOM 2215 O O . ALA A 1 278 ? 12.396 18.933 -2.433 1.00 94.38 278 ALA A O 1
ATOM 2216 N N . LEU A 1 279 ? 11.284 17.932 -0.746 1.00 94.38 279 LEU A N 1
ATOM 2217 C CA . LEU A 1 279 ? 12.423 17.214 -0.178 1.00 94.38 279 LEU A CA 1
ATOM 2218 C C . LEU A 1 279 ? 13.137 16.375 -1.243 1.00 94.38 279 LEU A C 1
ATOM 2220 O O . LEU A 1 279 ? 14.355 16.417 -1.337 1.00 94.38 279 LEU A O 1
ATOM 2224 N N . LEU A 1 280 ? 12.395 15.647 -2.080 1.00 94.69 280 LEU A N 1
ATOM 2225 C CA . LEU A 1 280 ? 12.951 14.784 -3.128 1.00 94.69 280 LEU A CA 1
ATOM 2226 C C . LEU A 1 280 ? 13.296 15.517 -4.439 1.00 94.69 280 LEU A C 1
ATOM 2228 O O . LEU A 1 280 ? 13.618 14.864 -5.430 1.00 94.69 280 LEU A O 1
ATOM 2232 N N . SER A 1 281 ? 13.207 16.848 -4.494 1.00 92.12 281 SER A N 1
ATOM 2233 C CA . SER A 1 281 ? 13.301 17.595 -5.759 1.00 92.12 281 SER A CA 1
ATOM 2234 C C . SER A 1 281 ? 14.663 17.500 -6.453 1.00 92.12 281 SER A C 1
ATOM 2236 O O . SER A 1 281 ? 14.710 17.518 -7.680 1.00 92.12 281 SER A O 1
ATOM 2238 N N . THR A 1 282 ? 15.746 17.354 -5.689 1.00 92.00 282 THR A N 1
ATOM 2239 C CA . THR A 1 282 ? 17.119 17.192 -6.201 1.00 92.00 282 THR A CA 1
ATOM 2240 C C . THR A 1 282 ? 17.628 15.751 -6.106 1.00 92.00 282 THR A C 1
ATOM 2242 O O . THR A 1 282 ? 18.788 15.476 -6.424 1.00 92.00 282 THR A O 1
ATOM 2245 N N . CYS A 1 283 ? 16.764 14.814 -5.700 1.00 93.81 283 CYS A N 1
ATOM 2246 C CA . CYS A 1 283 ? 17.086 13.395 -5.714 1.00 93.81 283 CYS A CA 1
ATOM 2247 C C . CYS A 1 283 ? 17.252 12.937 -7.173 1.00 93.81 283 CYS A C 1
ATOM 2249 O O . CYS A 1 283 ? 16.386 13.245 -7.994 1.00 93.81 283 CYS A O 1
ATOM 2251 N N . PRO A 1 284 ? 18.331 12.214 -7.527 1.00 91.06 284 PRO A N 1
ATOM 2252 C CA . PRO A 1 284 ? 18.505 11.728 -8.889 1.00 91.06 284 PRO A CA 1
ATOM 2253 C C . PRO A 1 284 ? 17.363 10.800 -9.326 1.00 91.06 284 PRO A C 1
ATOM 2255 O O . PRO A 1 284 ? 16.987 9.861 -8.613 1.00 91.06 284 PRO A O 1
ATOM 2258 N N . VAL A 1 285 ? 16.848 11.055 -10.529 1.00 91.38 285 VAL A N 1
ATOM 2259 C CA . VAL A 1 285 ? 15.809 10.251 -11.176 1.00 91.38 285 VAL A CA 1
ATOM 2260 C C . VAL A 1 285 ? 16.183 9.944 -12.624 1.00 91.38 285 VAL A C 1
ATOM 2262 O O . VAL A 1 285 ? 17.010 10.628 -13.231 1.00 91.38 285 VAL A O 1
ATOM 2265 N N . TYR A 1 286 ? 15.544 8.916 -13.169 1.00 90.38 286 TYR A N 1
ATOM 2266 C CA . TYR A 1 286 ? 15.783 8.414 -14.516 1.00 90.38 286 TYR A CA 1
ATOM 2267 C C . TYR A 1 286 ? 14.492 8.418 -15.327 1.00 90.38 286 TYR A C 1
ATOM 2269 O O . TYR A 1 286 ? 13.432 8.018 -14.827 1.00 90.38 286 TYR A O 1
ATOM 2277 N N . ASP A 1 287 ? 14.592 8.862 -16.578 1.00 89.31 287 ASP A N 1
ATOM 2278 C CA . ASP A 1 287 ? 13.561 8.638 -17.586 1.00 89.31 287 ASP A CA 1
ATOM 2279 C C . ASP A 1 287 ? 13.801 7.253 -18.182 1.00 89.31 287 ASP A C 1
ATOM 2281 O O . ASP A 1 287 ? 14.766 7.050 -18.911 1.00 89.31 287 ASP A O 1
ATOM 2285 N N . TYR A 1 288 ? 13.010 6.274 -17.739 1.00 86.75 288 TYR A N 1
ATOM 2286 C CA . TYR A 1 288 ? 13.298 4.870 -18.008 1.00 86.75 288 TYR A CA 1
ATOM 2287 C C . TYR A 1 288 ? 12.020 4.114 -18.332 1.00 86.75 288 TYR A C 1
ATOM 2289 O O . TYR A 1 288 ? 11.103 4.063 -17.510 1.00 86.75 288 TYR A O 1
ATOM 2297 N N . SER A 1 289 ? 11.928 3.551 -19.533 1.00 86.50 289 SER A N 1
ATOM 2298 C CA . SER A 1 289 ? 10.703 2.897 -19.988 1.00 86.50 289 SER A CA 1
ATOM 2299 C C . SER A 1 289 ? 10.476 1.559 -19.274 1.00 86.50 289 SER A C 1
ATOM 2301 O O . SER A 1 289 ? 11.404 0.892 -18.811 1.00 86.50 289 SER A O 1
ATOM 2303 N N . TYR A 1 290 ? 9.219 1.119 -19.185 1.00 84.19 290 TYR A N 1
ATOM 2304 C CA . TYR A 1 290 ? 8.898 -0.217 -18.673 1.00 84.19 290 TYR A CA 1
ATOM 2305 C C . TYR A 1 290 ? 9.473 -1.324 -19.553 1.00 84.19 290 TYR A C 1
ATOM 2307 O O . TYR A 1 290 ? 9.812 -2.385 -19.034 1.00 84.19 290 TYR A O 1
ATOM 2315 N N . GLU A 1 291 ? 9.597 -1.086 -20.859 1.00 83.56 291 GLU A N 1
ATOM 2316 C CA . GLU A 1 291 ? 10.212 -2.041 -21.775 1.00 83.56 291 GLU A CA 1
ATOM 2317 C C . GLU A 1 291 ? 11.694 -2.241 -21.447 1.00 83.56 291 GLU A C 1
ATOM 2319 O O . GLU A 1 291 ? 12.140 -3.380 -21.312 1.00 83.56 291 GLU A O 1
ATOM 2324 N N . GLU A 1 292 ? 12.449 -1.158 -21.267 1.00 85.25 292 GLU A N 1
ATOM 2325 C CA . GLU A 1 292 ? 13.864 -1.250 -20.910 1.00 85.25 292 GLU A CA 1
ATOM 2326 C C . GLU A 1 292 ? 14.053 -1.845 -19.513 1.00 85.25 292 GLU A C 1
ATOM 2328 O O . GLU A 1 292 ? 14.857 -2.763 -19.362 1.00 85.25 292 GLU A O 1
ATOM 2333 N N . MET A 1 293 ? 13.253 -1.419 -18.525 1.00 84.62 293 MET A N 1
ATOM 2334 C CA . MET A 1 293 ? 13.247 -2.036 -17.192 1.00 84.62 293 MET A CA 1
ATOM 2335 C C . MET A 1 293 ? 12.985 -3.543 -17.272 1.00 84.62 293 MET A C 1
ATOM 2337 O O . MET A 1 293 ? 13.613 -4.327 -16.564 1.00 84.62 293 MET A O 1
ATOM 2341 N N . TRP A 1 294 ? 12.036 -3.972 -18.108 1.00 81.62 294 TRP A N 1
ATOM 2342 C CA . TRP A 1 294 ? 11.729 -5.389 -18.282 1.00 81.62 294 TRP A CA 1
ATOM 2343 C C . TRP A 1 294 ? 12.876 -6.144 -18.953 1.00 81.62 294 TRP A C 1
ATOM 2345 O O . TRP A 1 294 ? 13.270 -7.199 -18.457 1.00 81.62 294 TRP A O 1
ATOM 2355 N N . LYS A 1 295 ? 13.438 -5.602 -20.041 1.00 82.56 295 LYS A N 1
ATOM 2356 C CA . LYS A 1 295 ? 14.598 -6.172 -20.746 1.00 82.56 295 LYS A CA 1
ATOM 2357 C C . LYS A 1 295 ? 15.779 -6.356 -19.800 1.00 82.56 295 LYS A C 1
ATOM 2359 O O . LYS A 1 295 ? 16.356 -7.439 -19.740 1.00 82.56 295 LYS A O 1
ATOM 2364 N N . GLU A 1 296 ? 16.091 -5.329 -19.018 1.00 80.31 296 GLU A N 1
ATOM 2365 C CA . GLU A 1 296 ? 17.149 -5.380 -18.017 1.00 80.31 296 GLU A CA 1
ATOM 2366 C C . GLU A 1 296 ? 16.885 -6.502 -17.004 1.00 80.31 296 GLU A C 1
ATOM 2368 O O . GLU A 1 296 ? 17.732 -7.367 -16.792 1.00 80.31 296 GLU A O 1
ATOM 2373 N N . ARG A 1 297 ? 15.675 -6.573 -16.439 1.00 79.12 297 ARG A N 1
ATOM 2374 C CA . ARG A 1 297 ? 15.317 -7.632 -15.483 1.00 79.12 297 ARG A CA 1
ATOM 2375 C C . ARG A 1 297 ? 15.365 -9.029 -16.079 1.00 79.12 297 ARG A C 1
ATOM 2377 O O . ARG A 1 297 ? 15.841 -9.943 -15.408 1.00 79.12 297 ARG A O 1
ATOM 2384 N N . ALA A 1 298 ? 14.915 -9.200 -17.316 1.00 79.19 298 ALA A N 1
ATOM 2385 C CA . ALA A 1 298 ? 14.985 -10.473 -18.022 1.00 79.19 298 ALA A CA 1
ATOM 2386 C C . ALA A 1 298 ? 16.440 -10.912 -18.271 1.00 79.19 298 ALA A C 1
ATOM 2388 O O . ALA A 1 298 ? 16.749 -12.103 -18.189 1.00 79.19 298 ALA A O 1
ATOM 2389 N N . ASN A 1 299 ? 17.358 -9.965 -18.498 1.00 80.81 299 ASN A N 1
ATOM 2390 C CA . ASN A 1 299 ? 18.784 -10.256 -18.665 1.00 80.81 299 ASN A CA 1
ATOM 2391 C C . ASN A 1 299 ? 19.436 -10.824 -17.398 1.00 80.81 299 ASN A C 1
ATOM 2393 O O . ASN A 1 299 ? 20.352 -11.635 -17.503 1.00 80.81 299 ASN A O 1
ATOM 2397 N N . TYR A 1 300 ? 18.922 -10.489 -16.215 1.00 77.94 300 TYR A N 1
ATOM 2398 C CA . TYR A 1 300 ? 19.397 -11.050 -14.947 1.00 77.94 300 TYR A CA 1
ATOM 2399 C C . TYR A 1 300 ? 18.826 -12.435 -14.612 1.00 77.94 300 TYR A C 1
ATOM 2401 O O . TYR A 1 300 ? 19.286 -13.078 -13.664 1.00 77.94 300 TYR A O 1
ATOM 2409 N N . ILE A 1 301 ? 17.835 -12.929 -15.361 1.00 78.00 301 ILE A N 1
ATOM 2410 C CA . ILE A 1 301 ? 17.320 -14.288 -15.172 1.00 78.00 301 ILE A CA 1
ATOM 2411 C C . ILE A 1 301 ? 18.318 -15.264 -15.799 1.00 78.00 301 ILE A C 1
ATOM 2413 O O . ILE A 1 301 ? 18.265 -15.550 -16.994 1.00 78.00 301 ILE A O 1
ATOM 2417 N N . GLY A 1 302 ? 19.239 -15.773 -14.979 1.00 74.25 302 GLY A N 1
ATOM 2418 C CA . GLY A 1 302 ? 20.247 -16.744 -15.415 1.00 74.25 302 GLY A CA 1
ATOM 2419 C C . GLY A 1 302 ? 19.698 -18.159 -15.617 1.00 74.25 302 GLY A C 1
ATOM 2420 O O . GLY A 1 302 ? 20.206 -18.914 -16.442 1.00 74.25 302 GLY A O 1
ATOM 2421 N N . SER A 1 303 ? 18.656 -18.532 -14.874 1.00 73.12 303 SER A N 1
ATOM 2422 C CA . SER A 1 303 ? 18.020 -19.842 -14.985 1.00 73.12 303 SER A CA 1
ATOM 2423 C C . SER A 1 303 ? 16.589 -19.826 -14.451 1.00 73.12 303 SER A C 1
ATOM 2425 O O . SER A 1 303 ? 16.197 -18.934 -13.697 1.00 73.12 303 SER A O 1
ATOM 2427 N N . MET A 1 304 ? 15.810 -20.828 -14.848 1.00 81.19 304 MET A N 1
ATOM 2428 C CA . MET A 1 304 ? 14.471 -21.103 -14.327 1.00 81.19 304 MET A CA 1
ATOM 2429 C C . MET A 1 304 ? 14.491 -22.428 -13.562 1.00 81.19 304 MET A C 1
ATOM 2431 O O . MET A 1 304 ? 15.370 -23.265 -13.776 1.00 81.19 304 MET A O 1
ATOM 2435 N N . VAL A 1 305 ? 13.529 -22.638 -12.665 1.00 82.12 305 VAL A N 1
ATOM 2436 C CA . VAL A 1 305 ? 13.454 -23.877 -11.873 1.00 82.12 305 VAL A CA 1
ATOM 2437 C C . VAL A 1 305 ? 12.098 -24.519 -12.039 1.00 82.12 305 VAL A C 1
ATOM 2439 O O . VAL A 1 305 ? 11.073 -23.866 -11.857 1.00 82.12 305 VAL A O 1
ATOM 2442 N N . ALA A 1 306 ? 12.095 -25.817 -12.302 1.00 86.94 306 ALA A N 1
ATOM 2443 C CA . ALA A 1 306 ? 10.898 -26.626 -12.299 1.00 86.94 306 ALA A CA 1
ATOM 2444 C C . ALA A 1 306 ? 11.083 -27.833 -11.373 1.00 86.94 306 ALA A C 1
ATOM 2446 O O . ALA A 1 306 ? 12.079 -28.550 -11.445 1.00 86.94 306 ALA A O 1
ATOM 2447 N N . VAL A 1 307 ? 10.117 -28.033 -10.479 1.00 87.12 307 VAL A N 1
ATOM 2448 C CA . VAL A 1 307 ? 10.121 -29.094 -9.472 1.00 87.12 307 VAL A CA 1
ATOM 2449 C C . VAL A 1 307 ? 8.875 -29.941 -9.652 1.00 87.12 307 VAL A C 1
ATOM 2451 O O . VAL A 1 307 ? 7.759 -29.421 -9.649 1.00 87.12 307 VAL A O 1
ATOM 2454 N N . HIS A 1 308 ? 9.042 -31.256 -9.740 1.00 88.56 308 HIS A N 1
ATOM 2455 C CA . HIS A 1 308 ? 7.930 -32.199 -9.668 1.00 88.56 308 HIS A CA 1
ATOM 2456 C C . HIS A 1 308 ? 8.130 -33.190 -8.541 1.00 88.56 308 HIS A C 1
ATOM 2458 O O . HIS A 1 308 ? 9.200 -33.768 -8.354 1.00 88.56 308 HIS A O 1
ATOM 2464 N N . ILE A 1 309 ? 7.062 -33.369 -7.774 1.00 87.50 309 ILE A N 1
ATOM 2465 C CA . ILE A 1 309 ? 6.998 -34.294 -6.652 1.00 87.50 309 ILE A CA 1
ATOM 2466 C C . ILE A 1 309 ? 5.935 -35.338 -7.015 1.00 87.50 309 ILE A C 1
ATOM 2468 O O . ILE A 1 309 ? 4.753 -35.119 -6.717 1.00 87.50 309 ILE A O 1
ATOM 2472 N N . PRO A 1 310 ? 6.315 -36.459 -7.666 1.00 87.31 310 PRO A N 1
ATOM 2473 C CA . PRO A 1 310 ? 5.375 -37.471 -8.146 1.00 87.31 310 PRO A CA 1
ATOM 2474 C C . PRO A 1 310 ? 4.438 -37.985 -7.053 1.00 87.31 310 PRO A C 1
ATOM 2476 O O . PRO A 1 310 ? 3.226 -38.029 -7.256 1.00 87.31 310 PRO A O 1
ATOM 2479 N N . ALA A 1 311 ? 4.983 -38.275 -5.866 1.00 88.06 311 ALA A N 1
ATOM 2480 C CA . ALA A 1 311 ? 4.222 -38.778 -4.722 1.00 88.06 311 ALA A CA 1
ATOM 2481 C C . ALA A 1 311 ? 3.098 -37.825 -4.284 1.00 88.06 311 ALA A C 1
ATOM 2483 O O . ALA A 1 311 ? 2.029 -38.263 -3.872 1.00 88.06 311 ALA A O 1
ATOM 2484 N N . LYS A 1 312 ? 3.317 -36.510 -4.413 1.00 88.00 312 LYS A N 1
ATOM 2485 C CA . LYS A 1 312 ? 2.324 -35.481 -4.069 1.00 88.00 312 LYS A CA 1
ATOM 2486 C C . LYS A 1 312 ? 1.492 -35.036 -5.273 1.00 88.00 312 LYS A C 1
ATOM 2488 O O . LYS A 1 312 ? 0.587 -34.224 -5.108 1.00 88.00 312 LYS A O 1
ATOM 2493 N N . LYS A 1 313 ? 1.805 -35.527 -6.480 1.00 91.62 313 LYS A N 1
ATOM 2494 C CA . LYS A 1 313 ? 1.257 -35.045 -7.758 1.00 91.62 313 LYS A CA 1
ATOM 2495 C C . LYS A 1 313 ? 1.340 -33.517 -7.874 1.00 91.62 313 LYS A C 1
ATOM 2497 O O . LYS A 1 313 ? 0.395 -32.868 -8.318 1.00 91.62 313 LYS A O 1
ATOM 2502 N N . VAL A 1 314 ? 2.448 -32.929 -7.421 1.00 89.06 314 VAL A N 1
ATOM 2503 C CA . VAL A 1 314 ? 2.669 -31.476 -7.464 1.00 89.06 314 VAL A CA 1
ATOM 2504 C C . VAL A 1 314 ? 3.730 -31.161 -8.499 1.00 89.06 314 VAL A C 1
ATOM 2506 O O . VAL A 1 314 ? 4.806 -31.752 -8.472 1.00 89.06 314 VAL A O 1
ATOM 2509 N N . PHE A 1 315 ? 3.436 -30.202 -9.369 1.00 89.06 315 PHE A N 1
ATOM 2510 C CA . PHE A 1 315 ? 4.395 -29.578 -10.273 1.00 89.06 315 PHE A CA 1
ATOM 2511 C C . PHE A 1 315 ? 4.481 -28.089 -9.946 1.00 89.06 315 PHE A C 1
ATOM 2513 O O . PHE A 1 315 ? 3.460 -27.425 -9.774 1.00 89.06 315 PHE A O 1
ATOM 2520 N N . ALA A 1 316 ? 5.690 -27.559 -9.864 1.00 87.94 316 ALA A N 1
ATOM 2521 C CA . ALA A 1 316 ? 5.956 -26.149 -9.660 1.00 87.94 316 ALA A CA 1
ATOM 2522 C C . ALA A 1 316 ? 6.944 -25.664 -10.719 1.00 87.94 316 ALA A C 1
ATOM 2524 O O . ALA A 1 316 ? 7.940 -26.329 -10.978 1.00 87.94 316 ALA A O 1
ATOM 2525 N N . TYR A 1 317 ? 6.680 -24.496 -11.293 1.00 85.56 317 TYR A N 1
ATOM 2526 C CA . TYR A 1 317 ? 7.567 -23.813 -12.228 1.00 85.56 317 TYR A CA 1
ATOM 2527 C C . TYR A 1 317 ? 7.818 -22.397 -11.724 1.00 85.56 317 TYR A C 1
ATOM 2529 O O . TYR A 1 317 ? 6.871 -21.679 -11.410 1.00 85.56 317 TYR A O 1
ATOM 2537 N N . CYS A 1 318 ? 9.076 -21.992 -11.640 1.00 84.25 318 CYS A N 1
ATOM 2538 C CA . CYS A 1 318 ? 9.518 -20.685 -11.179 1.00 84.25 318 CYS A CA 1
ATOM 2539 C C . CYS A 1 318 ? 10.180 -19.948 -12.348 1.00 84.25 318 CYS A C 1
ATOM 2541 O O . CYS A 1 318 ? 11.259 -20.344 -12.793 1.00 84.25 318 CYS A O 1
ATOM 2543 N N . HIS A 1 319 ? 9.531 -18.884 -12.830 1.00 80.44 319 HIS A N 1
ATOM 2544 C CA . HIS A 1 319 ? 10.056 -18.018 -13.888 1.00 80.44 319 HIS A CA 1
ATOM 2545 C C . HIS A 1 319 ? 11.244 -17.196 -13.396 1.00 80.44 319 HIS A C 1
ATOM 2547 O O . HIS A 1 319 ? 12.238 -17.069 -14.099 1.00 80.44 319 HIS A O 1
ATOM 2553 N N . TRP A 1 320 ? 11.149 -16.646 -12.185 1.00 80.12 320 TRP A N 1
ATOM 2554 C CA . TRP A 1 320 ? 12.271 -15.984 -11.530 1.00 80.12 320 TRP A CA 1
ATOM 2555 C C . TRP A 1 320 ? 12.099 -15.968 -10.017 1.00 80.12 320 TRP A C 1
ATOM 2557 O O . TRP A 1 320 ? 10.998 -16.087 -9.467 1.00 80.12 320 TRP A O 1
ATOM 2567 N N . TRP A 1 321 ? 13.222 -15.764 -9.342 1.00 80.44 321 TRP A N 1
ATOM 2568 C CA . TRP A 1 321 ? 13.294 -15.566 -7.909 1.00 80.44 321 TRP A CA 1
ATOM 2569 C C . TRP A 1 321 ? 14.146 -14.325 -7.625 1.00 80.44 321 TRP A C 1
ATOM 2571 O O . TRP A 1 321 ? 15.257 -14.185 -8.123 1.00 80.44 321 TRP A O 1
ATOM 2581 N N . ASN A 1 322 ? 13.616 -13.401 -6.827 1.00 78.81 322 ASN A N 1
ATOM 2582 C CA . ASN A 1 322 ? 14.394 -12.310 -6.261 1.00 78.81 322 ASN A CA 1
ATOM 2583 C C . ASN A 1 322 ? 15.133 -12.786 -4.994 1.00 78.81 322 ASN A C 1
ATOM 2585 O O . ASN A 1 322 ? 14.509 -13.109 -3.979 1.00 78.81 322 ASN A O 1
ATOM 2589 N N . SER A 1 323 ? 16.462 -12.820 -5.048 1.00 79.50 323 SER A N 1
ATOM 2590 C CA . SER A 1 323 ? 17.326 -13.268 -3.947 1.00 79.50 323 SER A CA 1
ATOM 2591 C C . SER A 1 323 ? 17.351 -12.315 -2.748 1.00 79.50 323 SER A C 1
ATOM 2593 O O . SER A 1 323 ? 17.632 -12.756 -1.637 1.00 79.50 323 SER A O 1
ATOM 2595 N N . VAL A 1 324 ? 17.037 -11.032 -2.951 1.00 83.50 324 VAL A N 1
ATOM 2596 C CA . VAL A 1 324 ? 16.973 -10.012 -1.896 1.00 83.50 324 VAL A CA 1
ATOM 2597 C C . VAL A 1 324 ? 15.689 -10.159 -1.087 1.00 83.50 324 VAL A C 1
ATOM 2599 O O . VAL A 1 324 ? 15.733 -10.158 0.140 1.00 83.50 324 VAL A O 1
ATOM 2602 N N . THR A 1 325 ? 14.549 -10.306 -1.767 1.00 82.75 325 THR A N 1
ATOM 2603 C CA . THR A 1 325 ? 13.220 -10.315 -1.130 1.00 82.75 325 THR A CA 1
ATOM 2604 C C . THR A 1 325 ? 12.636 -11.702 -0.906 1.00 82.75 325 THR A C 1
ATOM 2606 O O . THR A 1 325 ? 11.538 -11.852 -0.372 1.00 82.75 325 THR A O 1
ATOM 2609 N N . CYS A 1 326 ? 13.327 -12.738 -1.374 1.00 80.88 326 CYS A N 1
ATOM 2610 C CA . CYS A 1 326 ? 12.843 -14.114 -1.410 1.00 80.88 326 CYS A CA 1
ATOM 2611 C C . CYS A 1 326 ? 11.575 -14.342 -2.259 1.00 80.88 326 CYS A C 1
ATOM 2613 O O . CYS A 1 326 ? 11.017 -15.452 -2.235 1.00 80.88 326 CYS A O 1
ATOM 2615 N N . LYS A 1 327 ? 11.127 -13.333 -3.024 1.00 79.31 327 LYS A N 1
ATOM 2616 C CA . LYS A 1 327 ? 9.920 -13.406 -3.850 1.00 79.31 327 LYS A CA 1
ATOM 2617 C C . LYS A 1 327 ? 10.113 -14.353 -5.022 1.00 79.31 327 LYS A C 1
ATOM 2619 O O . LYS A 1 327 ? 11.027 -14.180 -5.821 1.00 79.31 327 LYS A O 1
ATOM 2624 N N . LYS A 1 328 ? 9.201 -15.311 -5.154 1.00 80.25 328 LYS A N 1
ATOM 2625 C CA . LYS A 1 328 ? 9.188 -16.296 -6.237 1.00 80.25 328 LYS A CA 1
ATOM 2626 C C . LYS A 1 328 ? 8.015 -16.001 -7.153 1.00 80.25 328 LYS A C 1
ATOM 2628 O O . LYS A 1 328 ? 6.902 -15.800 -6.667 1.00 80.25 328 LYS A O 1
ATOM 2633 N N . TYR A 1 329 ? 8.262 -15.992 -8.453 1.00 79.50 329 TYR A N 1
ATOM 2634 C CA . TYR A 1 329 ? 7.237 -15.773 -9.461 1.00 79.50 329 TYR A CA 1
ATOM 2635 C C . TYR A 1 329 ? 7.112 -17.021 -10.322 1.00 79.50 329 TYR A C 1
ATOM 2637 O O . TYR A 1 329 ? 8.102 -17.516 -10.857 1.00 79.50 329 TYR A O 1
ATOM 2645 N N . GLY A 1 330 ? 5.902 -17.558 -10.444 1.00 80.94 330 GLY A N 1
ATOM 2646 C CA . GLY A 1 330 ? 5.720 -18.862 -11.062 1.00 80.94 330 GLY A CA 1
ATOM 2647 C C . GLY A 1 330 ? 4.318 -19.432 -10.930 1.00 80.94 330 GLY A C 1
ATOM 2648 O O . GLY A 1 330 ? 3.388 -18.751 -10.488 1.00 80.94 330 GLY A O 1
ATOM 2649 N N . TYR A 1 331 ? 4.207 -20.711 -11.275 1.00 82.00 331 TYR A N 1
ATOM 2650 C CA . TYR A 1 331 ? 2.983 -21.500 -11.227 1.00 82.00 331 TYR A CA 1
ATOM 2651 C C . TYR A 1 331 ? 3.167 -22.738 -10.357 1.00 82.00 331 TYR A C 1
ATOM 2653 O O . TYR A 1 331 ? 4.222 -23.370 -10.355 1.00 82.00 331 TYR A O 1
ATOM 2661 N N . MET A 1 332 ? 2.105 -23.108 -9.646 1.00 85.62 332 MET A N 1
ATOM 2662 C CA . MET A 1 332 ? 2.004 -24.383 -8.949 1.00 85.62 332 MET A CA 1
ATOM 2663 C C . MET A 1 332 ? 0.737 -25.097 -9.401 1.00 85.62 332 MET A C 1
ATOM 2665 O O . MET A 1 332 ? -0.358 -24.544 -9.313 1.00 85.62 332 MET A O 1
ATOM 2669 N N . TRP A 1 333 ? 0.891 -26.344 -9.822 1.00 85.94 333 TRP A N 1
ATOM 2670 C CA . TRP A 1 333 ? -0.193 -27.233 -10.198 1.00 85.94 333 TRP A CA 1
ATOM 2671 C C . TRP A 1 333 ? -0.254 -28.414 -9.240 1.00 85.94 333 TRP A C 1
ATOM 2673 O O . TRP A 1 333 ? 0.759 -29.045 -8.926 1.00 85.94 333 TRP A O 1
ATOM 2683 N N . LYS A 1 334 ? -1.467 -28.719 -8.784 1.00 88.94 334 LYS A N 1
ATOM 2684 C CA . LYS A 1 334 ? -1.781 -29.931 -8.023 1.00 88.94 334 LYS A CA 1
ATOM 2685 C C . LYS A 1 334 ? -2.394 -30.970 -8.962 1.00 88.94 334 LYS A C 1
ATOM 2687 O O . LYS A 1 334 ? -2.916 -30.619 -10.014 1.00 88.94 334 LYS A O 1
ATOM 2692 N N . ASN A 1 335 ? -2.361 -32.237 -8.556 1.00 90.81 335 ASN A N 1
ATOM 2693 C CA . ASN A 1 335 ? -2.892 -33.377 -9.312 1.00 90.81 335 ASN A CA 1
ATOM 2694 C C . ASN A 1 335 ? -2.194 -33.638 -10.664 1.00 90.81 335 ASN A C 1
ATOM 2696 O O . ASN A 1 335 ? -2.773 -34.236 -11.568 1.00 90.81 335 ASN A O 1
ATOM 2700 N N . VAL A 1 336 ? -0.922 -33.256 -10.795 1.00 87.81 336 VAL A N 1
ATOM 2701 C CA . VAL A 1 336 ? -0.110 -33.477 -11.998 1.00 87.81 336 VAL A CA 1
ATOM 2702 C C . VAL A 1 336 ? 0.611 -34.823 -11.932 1.00 87.81 336 VAL A C 1
ATOM 2704 O O . VAL A 1 336 ? 1.587 -35.001 -11.199 1.00 87.81 336 VAL A O 1
ATOM 2707 N N . GLY A 1 337 ? 0.149 -35.780 -12.739 1.00 88.50 337 GLY A N 1
ATOM 2708 C CA . GLY A 1 337 ? 0.885 -37.023 -13.000 1.00 88.50 337 GLY A CA 1
ATOM 2709 C C . GLY A 1 337 ? 2.113 -36.802 -13.893 1.00 88.50 337 GLY A C 1
ATOM 2710 O O . GLY A 1 337 ? 2.092 -35.919 -14.750 1.00 88.50 337 GLY A O 1
ATOM 2711 N N . SER A 1 338 ? 3.149 -37.637 -13.739 1.00 88.50 338 SER A N 1
ATOM 2712 C CA . SER A 1 338 ? 4.449 -37.499 -14.427 1.00 88.50 338 SER A CA 1
ATOM 2713 C C . SER A 1 338 ? 4.345 -37.370 -15.950 1.00 88.50 338 SER A C 1
ATOM 2715 O O . SER A 1 338 ? 5.119 -36.639 -16.553 1.00 88.50 338 SER A O 1
ATOM 2717 N N . LYS A 1 339 ? 3.348 -38.009 -16.576 1.00 89.81 339 LYS A N 1
ATOM 2718 C CA . LYS A 1 339 ? 3.117 -37.930 -18.029 1.00 89.81 339 LYS A CA 1
ATOM 2719 C C . LYS A 1 339 ? 2.777 -36.525 -18.549 1.00 89.81 339 LYS A C 1
ATOM 2721 O O . LYS A 1 339 ? 2.997 -36.251 -19.718 1.00 89.81 339 LYS A O 1
ATOM 2726 N N . HIS A 1 340 ? 2.249 -35.640 -17.700 1.00 87.44 340 HIS A N 1
ATOM 2727 C CA . HIS A 1 340 ? 1.868 -34.276 -18.095 1.00 87.44 340 HIS A CA 1
ATOM 2728 C C . HIS A 1 340 ? 2.994 -33.259 -17.882 1.00 87.44 340 HIS A C 1
ATOM 2730 O O . HIS A 1 340 ? 2.892 -32.124 -18.338 1.00 87.44 340 HIS A O 1
ATOM 2736 N N . VAL A 1 341 ? 4.066 -33.647 -17.188 1.00 86.56 341 VAL A N 1
ATOM 2737 C CA . VAL A 1 341 ? 5.197 -32.765 -16.892 1.00 86.56 341 VAL A CA 1
ATOM 2738 C C . VAL A 1 341 ? 5.848 -32.197 -18.158 1.00 86.56 341 VAL A C 1
ATOM 2740 O O . VAL A 1 341 ? 6.039 -30.984 -18.185 1.00 86.56 341 VAL A O 1
ATOM 2743 N N . PRO A 1 342 ? 6.165 -32.990 -19.205 1.00 85.88 342 PRO A N 1
ATOM 2744 C CA . PRO A 1 342 ? 6.797 -32.445 -20.407 1.00 85.88 342 PRO A CA 1
ATOM 2745 C C . PRO A 1 342 ? 5.942 -31.375 -21.089 1.00 85.88 342 PRO A C 1
ATOM 2747 O O . PRO A 1 342 ? 6.468 -30.354 -21.517 1.00 85.88 342 PRO A O 1
ATOM 2750 N N . LEU A 1 343 ? 4.618 -31.569 -21.119 1.00 85.00 343 LEU A N 1
ATOM 2751 C CA . LEU A 1 343 ? 3.676 -30.590 -21.661 1.00 85.00 343 LEU A CA 1
ATOM 2752 C C . LEU A 1 343 ? 3.668 -29.296 -20.837 1.00 85.00 343 LEU A C 1
ATOM 2754 O O . LEU A 1 343 ? 3.682 -28.207 -21.397 1.00 85.00 343 LEU A O 1
ATOM 2758 N N . LEU A 1 344 ? 3.669 -29.402 -19.504 1.00 85.31 344 LEU A N 1
ATOM 2759 C CA . LEU A 1 344 ? 3.732 -28.225 -18.636 1.00 85.31 344 LEU A CA 1
ATOM 2760 C C . LEU A 1 344 ? 5.061 -27.486 -18.789 1.00 85.31 344 LEU A C 1
ATOM 2762 O O . LEU A 1 344 ? 5.058 -26.263 -18.861 1.00 85.31 344 LEU A O 1
ATOM 2766 N N . LEU A 1 345 ? 6.182 -28.207 -18.874 1.00 83.44 345 LEU A N 1
ATOM 2767 C CA . LEU A 1 345 ? 7.473 -27.600 -19.183 1.00 83.44 345 LEU A CA 1
ATOM 2768 C C . LEU A 1 345 ? 7.389 -26.855 -20.515 1.00 83.44 345 LEU A C 1
ATOM 2770 O O . LEU A 1 345 ? 7.625 -25.655 -20.514 1.00 83.44 345 LEU A O 1
ATOM 2774 N N . ALA A 1 346 ? 6.948 -27.493 -21.600 1.00 79.31 346 ALA A N 1
ATOM 2775 C CA . ALA A 1 346 ? 6.806 -26.836 -22.902 1.00 79.31 346 ALA A CA 1
ATOM 2776 C C . ALA A 1 346 ? 5.939 -25.560 -22.839 1.00 79.31 346 ALA A C 1
ATOM 2778 O O . ALA A 1 346 ? 6.326 -24.531 -23.379 1.00 79.31 346 ALA A O 1
ATOM 2779 N N . ASN A 1 347 ? 4.820 -25.589 -22.109 1.00 78.12 347 ASN A N 1
ATOM 2780 C CA . ASN A 1 347 ? 3.914 -24.441 -21.993 1.00 78.12 347 ASN A CA 1
ATOM 2781 C C . ASN A 1 347 ? 4.479 -23.279 -21.157 1.00 78.12 347 ASN A C 1
ATOM 2783 O O . ASN A 1 347 ? 4.101 -22.129 -21.374 1.00 78.12 347 ASN A O 1
ATOM 2787 N N . TYR A 1 348 ? 5.345 -23.556 -20.178 1.00 77.12 348 TYR A N 1
ATOM 2788 C CA . TYR A 1 348 ? 5.926 -22.529 -19.299 1.00 77.12 348 TYR A CA 1
ATOM 2789 C C . TYR A 1 348 ? 7.326 -22.069 -19.713 1.00 77.12 348 TYR A C 1
ATOM 2791 O O . TYR A 1 348 ? 7.799 -21.037 -19.230 1.00 77.12 348 TYR A O 1
ATOM 2799 N N . SER A 1 349 ? 7.972 -22.807 -20.611 1.00 70.19 349 SER A N 1
ATOM 2800 C CA . SER A 1 349 ? 9.317 -22.539 -21.118 1.00 70.19 349 SER A CA 1
ATOM 2801 C C . SER A 1 349 ? 9.244 -21.625 -22.337 1.00 70.19 349 SER A C 1
ATOM 2803 O O . SER A 1 349 ? 9.417 -22.067 -23.465 1.00 70.19 349 SER A O 1
ATOM 2805 N N . PHE A 1 350 ? 8.944 -20.346 -22.123 1.00 66.38 350 PHE A N 1
ATOM 2806 C CA . PHE A 1 350 ? 8.844 -19.355 -23.206 1.00 66.38 350 PHE A CA 1
ATOM 2807 C C . PHE A 1 350 ? 10.102 -18.484 -23.367 1.00 66.38 350 PHE A C 1
ATOM 2809 O O . PHE A 1 350 ? 10.123 -17.606 -24.222 1.00 66.38 350 PHE A O 1
ATOM 2816 N N . ASN A 1 351 ? 11.141 -18.706 -22.555 1.00 58.75 351 ASN A N 1
ATOM 2817 C CA . ASN A 1 351 ? 12.401 -17.962 -22.620 1.00 58.75 351 ASN A CA 1
ATOM 2818 C C . ASN A 1 351 ? 13.556 -18.883 -23.028 1.00 58.75 351 ASN A C 1
ATOM 2820 O O . ASN A 1 351 ? 13.586 -20.048 -22.640 1.00 58.75 351 ASN A O 1
ATOM 2824 N N . ASP A 1 352 ? 14.558 -18.319 -23.702 1.00 65.81 352 ASP A N 1
ATOM 2825 C CA . ASP A 1 352 ? 15.815 -18.957 -24.134 1.00 65.81 352 ASP A CA 1
ATOM 2826 C C . ASP 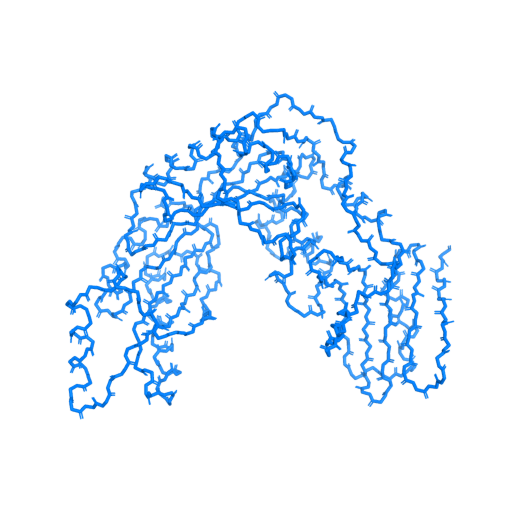A 1 352 ? 16.751 -19.394 -22.980 1.00 65.81 352 ASP A C 1
ATOM 2828 O O . ASP A 1 352 ? 17.922 -19.721 -23.188 1.00 65.81 352 ASP A O 1
ATOM 2832 N N . ARG A 1 353 ? 16.257 -19.376 -21.735 1.00 64.31 353 ARG A N 1
ATOM 2833 C CA . ARG A 1 353 ? 17.053 -19.588 -20.524 1.00 64.31 353 ARG A CA 1
ATOM 2834 C C . ARG A 1 353 ? 17.062 -21.062 -20.102 1.00 64.31 353 ARG A C 1
ATOM 2836 O O . ARG A 1 353 ? 16.034 -21.731 -20.197 1.00 64.31 353 ARG A O 1
ATOM 2843 N N . PRO A 1 354 ? 18.184 -21.576 -19.557 1.00 60.59 354 PRO A N 1
ATOM 2844 C CA . PRO A 1 354 ? 18.251 -22.940 -19.040 1.00 60.59 354 PRO A CA 1
ATOM 2845 C C . PRO A 1 354 ? 17.221 -23.207 -17.935 1.00 60.59 354 PRO A C 1
ATOM 2847 O O . PRO A 1 354 ? 17.014 -22.372 -17.049 1.00 60.59 354 PRO A O 1
ATOM 2850 N N . ILE A 1 355 ? 16.636 -24.408 -17.940 1.00 65.31 355 ILE A N 1
ATOM 2851 C CA . ILE A 1 355 ? 15.697 -24.855 -16.907 1.00 65.31 355 ILE A CA 1
ATOM 2852 C C . ILE A 1 355 ? 16.356 -25.940 -16.065 1.00 65.31 355 ILE A C 1
ATOM 2854 O O . ILE A 1 355 ? 16.749 -27.001 -16.561 1.00 65.31 355 ILE A O 1
ATOM 2858 N N . HIS A 1 356 ? 16.450 -25.684 -14.765 1.00 66.50 356 HIS A N 1
ATOM 2859 C CA . HIS A 1 356 ? 16.845 -26.679 -13.782 1.00 66.50 356 HIS A CA 1
ATOM 2860 C C . HIS A 1 356 ? 15.630 -27.515 -13.390 1.00 66.50 356 HIS A C 1
ATOM 2862 O O . HIS A 1 356 ? 14.670 -27.002 -12.812 1.00 66.50 356 HIS A O 1
ATOM 2868 N N . TRP A 1 357 ? 15.684 -28.804 -13.720 1.00 65.25 357 TRP A N 1
ATOM 2869 C CA . TRP A 1 357 ? 14.638 -29.766 -13.409 1.00 65.25 357 TRP A CA 1
ATOM 2870 C C . TRP A 1 357 ? 15.005 -30.608 -12.187 1.00 65.25 357 TRP A C 1
ATOM 2872 O O . TRP A 1 357 ? 16.064 -31.240 -12.165 1.00 65.25 357 TRP A O 1
ATOM 2882 N N . GLU A 1 358 ? 14.105 -30.665 -11.206 1.00 67.38 358 GLU A N 1
ATOM 2883 C CA . GLU A 1 358 ? 14.245 -31.517 -10.026 1.00 67.38 358 GLU A CA 1
ATOM 2884 C C . GLU A 1 358 ? 13.022 -32.430 -9.854 1.00 67.38 358 GLU A C 1
ATOM 2886 O O . GLU A 1 358 ? 11.895 -31.971 -9.654 1.00 67.38 358 GLU A O 1
ATOM 2891 N N . SER A 1 359 ? 13.246 -33.748 -9.917 1.00 62.28 359 SER A N 1
ATOM 2892 C CA . SER A 1 359 ? 12.239 -34.769 -9.610 1.00 62.28 359 SER A CA 1
ATOM 2893 C C . SER A 1 359 ? 12.646 -35.549 -8.364 1.00 62.28 359 SER A C 1
ATOM 2895 O O . SER A 1 359 ? 13.623 -36.299 -8.392 1.00 62.28 359 SER A O 1
ATOM 2897 N N . SER A 1 360 ? 11.896 -35.406 -7.273 1.00 52.75 360 SER A N 1
ATOM 2898 C CA . SER A 1 360 ? 12.155 -36.151 -6.033 1.00 52.75 360 SER A CA 1
ATOM 2899 C C . SER A 1 360 ? 11.536 -37.554 -6.123 1.00 52.75 360 SER A C 1
ATOM 2901 O O . SER A 1 360 ? 10.328 -37.722 -5.971 1.00 52.75 360 SER A O 1
ATOM 2903 N N . GLY A 1 361 ? 12.360 -38.565 -6.427 1.00 46.41 361 GLY A N 1
ATOM 2904 C CA . GLY A 1 361 ? 11.918 -39.967 -6.539 1.00 46.41 361 GLY A CA 1
ATOM 2905 C C . GLY A 1 361 ? 12.995 -40.995 -6.913 1.00 46.41 361 GLY A C 1
ATOM 2906 O O . GLY A 1 361 ? 12.805 -42.179 -6.675 1.00 46.41 361 GLY A O 1
ATOM 2907 N N . THR A 1 362 ? 14.143 -40.560 -7.425 1.00 35.28 362 THR A N 1
ATOM 2908 C CA . THR A 1 362 ? 15.330 -41.391 -7.691 1.00 35.28 362 THR A CA 1
ATOM 2909 C C . THR A 1 362 ? 16.546 -40.474 -7.619 1.00 35.28 362 THR A C 1
ATOM 2911 O O . THR A 1 362 ? 16.443 -39.332 -8.056 1.00 35.28 362 THR A O 1
ATOM 2914 N N . THR A 1 363 ? 17.632 -40.961 -7.017 1.00 33.12 363 THR A N 1
ATOM 2915 C CA . THR A 1 363 ? 18.998 -40.410 -6.903 1.00 33.12 363 THR A CA 1
ATOM 2916 C C . THR A 1 363 ? 19.241 -39.034 -7.537 1.00 33.12 363 THR A C 1
ATOM 2918 O O . THR A 1 363 ? 19.047 -38.860 -8.736 1.00 33.12 363 THR A O 1
ATOM 2921 N N . VAL A 1 364 ? 19.731 -38.083 -6.726 1.00 35.19 364 VAL A N 1
ATOM 2922 C CA . VAL A 1 364 ? 20.081 -36.694 -7.083 1.00 35.19 364 VAL A CA 1
ATOM 2923 C C . VAL A 1 364 ? 20.840 -36.630 -8.416 1.00 35.19 364 VAL A C 1
ATOM 2925 O O . VAL A 1 364 ? 22.057 -36.777 -8.472 1.00 35.19 364 VAL A O 1
ATOM 2928 N N . GLY A 1 365 ? 20.105 -36.401 -9.501 1.00 33.31 365 GLY A N 1
ATOM 2929 C CA . GLY A 1 365 ? 20.634 -36.224 -10.844 1.00 33.31 365 GLY A CA 1
ATOM 2930 C C . GLY A 1 365 ? 20.167 -34.881 -11.377 1.00 33.31 365 GLY A C 1
ATOM 2931 O O . GLY A 1 365 ? 19.001 -34.725 -11.732 1.00 33.31 365 GLY A O 1
ATOM 2932 N N . ARG A 1 366 ? 21.076 -33.900 -11.433 1.00 36.28 366 ARG A N 1
ATOM 2933 C CA . ARG A 1 366 ? 20.837 -32.629 -12.127 1.00 36.28 366 ARG A CA 1
ATOM 2934 C C . ARG A 1 366 ? 20.554 -32.933 -13.599 1.00 36.28 366 ARG A C 1
ATOM 2936 O O . ARG A 1 366 ? 21.462 -33.346 -14.314 1.00 36.28 366 ARG A O 1
ATOM 2943 N N . LYS A 1 367 ? 19.332 -32.692 -14.075 1.00 39.00 367 LYS A N 1
ATOM 2944 C CA . LYS A 1 367 ? 19.063 -32.585 -15.514 1.00 39.00 367 LYS A CA 1
ATOM 2945 C C . LYS A 1 367 ? 18.857 -31.113 -15.853 1.00 39.00 367 LYS A C 1
ATOM 2947 O O . LYS A 1 367 ? 17.897 -30.491 -15.409 1.00 39.00 367 LYS A O 1
ATOM 2952 N N . ILE A 1 368 ? 19.800 -30.550 -16.606 1.00 37.59 368 ILE A N 1
ATOM 2953 C CA . ILE A 1 368 ? 19.612 -29.262 -17.276 1.00 37.59 368 ILE A CA 1
ATOM 2954 C C . ILE A 1 368 ? 18.764 -29.561 -18.507 1.00 37.59 368 ILE A C 1
ATOM 2956 O O . ILE A 1 368 ? 19.208 -30.281 -19.399 1.00 37.59 368 ILE A O 1
ATOM 2960 N N . CYS A 1 369 ? 17.539 -29.046 -18.541 1.00 38.59 369 CYS A N 1
ATOM 2961 C CA . CYS A 1 369 ? 16.722 -29.089 -19.741 1.00 38.59 369 CYS A CA 1
ATOM 2962 C C . CYS A 1 369 ? 16.969 -27.779 -20.498 1.00 38.59 369 CYS A C 1
ATOM 2964 O O . CYS A 1 369 ? 16.571 -26.706 -20.045 1.00 38.59 369 CYS A O 1
ATOM 2966 N N . ARG A 1 370 ? 17.696 -27.853 -21.618 1.00 35.03 370 ARG A N 1
ATOM 2967 C CA . ARG A 1 370 ? 17.700 -26.792 -22.629 1.00 35.03 370 ARG A CA 1
ATOM 2968 C C . ARG A 1 370 ? 16.577 -27.123 -23.602 1.00 35.03 370 ARG A C 1
ATOM 2970 O O . ARG A 1 370 ? 16.769 -27.944 -24.490 1.00 35.03 370 ARG A O 1
ATOM 2977 N N . MET A 1 371 ? 15.401 -26.542 -23.397 1.00 27.75 371 MET A N 1
ATOM 2978 C CA . MET A 1 371 ? 14.433 -26.423 -24.484 1.00 27.75 371 MET A CA 1
ATOM 2979 C C . MET A 1 371 ? 14.740 -25.092 -25.164 1.00 27.75 371 MET A C 1
ATOM 2981 O O . MET A 1 371 ? 14.371 -24.038 -24.660 1.00 27.75 371 MET A O 1
ATOM 2985 N N . CYS A 1 372 ? 15.514 -25.153 -26.243 1.00 25.42 372 CYS A N 1
ATOM 2986 C CA . CYS A 1 372 ? 15.670 -24.050 -27.183 1.00 25.42 372 CYS A CA 1
ATOM 2987 C C . CYS A 1 372 ? 14.779 -24.347 -28.392 1.00 25.42 372 CYS A C 1
ATOM 2989 O O . CYS A 1 372 ? 14.661 -25.510 -28.788 1.00 25.42 372 CYS A O 1
ATOM 2991 N N . PHE A 1 373 ? 14.170 -23.298 -28.944 1.00 30.81 373 PHE A N 1
ATOM 2992 C CA . PHE A 1 373 ? 13.908 -23.265 -30.378 1.00 30.81 373 PHE A CA 1
ATOM 2993 C C . PHE A 1 373 ? 15.236 -23.229 -31.131 1.00 30.81 373 PHE A C 1
ATOM 2995 O O . PHE A 1 373 ? 16.178 -22.586 -30.603 1.00 30.81 373 PHE A O 1
#